Protein AF-A0A7J4EUE3-F1 (afdb_monomer)

pLDDT: mean 87.88, std 14.47, range [41.12, 98.56]

Structure (mmCIF, N/CA/C/O backbone):
data_AF-A0A7J4EUE3-F1
#
_entry.id   AF-A0A7J4EUE3-F1
#
loop_
_atom_site.group_PDB
_atom_site.id
_atom_site.type_symbol
_atom_site.label_atom_id
_atom_site.label_alt_id
_atom_site.label_comp_id
_atom_site.label_asym_id
_atom_site.label_entity_id
_atom_site.label_seq_id
_atom_site.pdbx_PDB_ins_code
_atom_site.Cartn_x
_atom_site.Cartn_y
_atom_site.Cartn_z
_atom_site.occupancy
_atom_site.B_iso_or_equiv
_atom_site.auth_seq_id
_atom_site.auth_comp_id
_atom_site.auth_asym_id
_atom_site.auth_atom_id
_atom_site.pdbx_PDB_model_num
ATOM 1 N N . MET A 1 1 ? 8.604 21.345 -3.660 1.00 52.59 1 MET A N 1
ATOM 2 C CA . MET A 1 1 ? 8.613 20.184 -4.58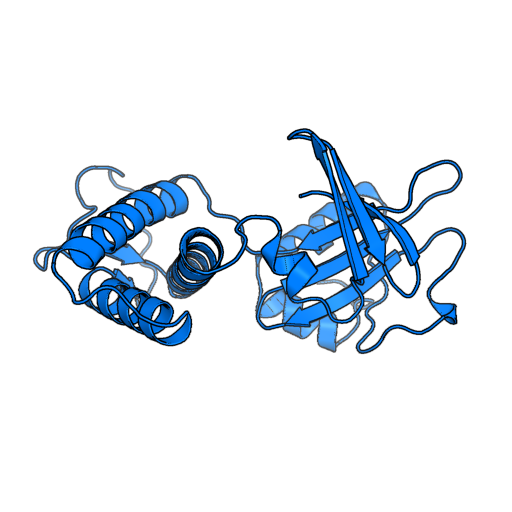2 1.00 52.59 1 MET A CA 1
ATOM 3 C C . MET A 1 1 ? 9.157 20.627 -5.936 1.00 52.59 1 MET A C 1
ATOM 5 O O . MET A 1 1 ? 8.852 21.748 -6.325 1.00 52.59 1 MET A O 1
ATOM 9 N N . PRO A 1 2 ? 9.985 19.819 -6.616 1.00 49.56 2 PRO A N 1
ATOM 10 C CA . PRO A 1 2 ? 10.648 20.222 -7.858 1.00 49.56 2 PRO A CA 1
ATOM 11 C C . PRO A 1 2 ? 9.669 20.389 -9.027 1.00 49.56 2 PRO A C 1
ATOM 13 O O . PRO A 1 2 ? 8.634 19.734 -9.071 1.00 49.56 2 PRO A O 1
ATOM 16 N N . ALA A 1 3 ? 10.031 21.256 -9.974 1.00 50.78 3 ALA A N 1
ATOM 17 C CA . ALA A 1 3 ? 9.219 21.634 -11.134 1.00 50.78 3 ALA A CA 1
ATOM 18 C C . ALA A 1 3 ? 9.036 20.524 -12.192 1.00 50.78 3 ALA A C 1
ATOM 20 O O . ALA A 1 3 ? 8.220 20.681 -13.085 1.00 50.78 3 ALA A O 1
ATOM 21 N N . ALA A 1 4 ? 9.777 19.416 -12.086 1.00 66.50 4 ALA A N 1
ATOM 22 C CA . ALA A 1 4 ? 9.779 18.318 -13.059 1.00 66.50 4 ALA A CA 1
ATOM 23 C C . ALA A 1 4 ? 8.899 17.115 -12.660 1.00 66.50 4 ALA A C 1
ATOM 25 O O . ALA A 1 4 ? 9.031 16.049 -13.251 1.00 66.50 4 ALA A O 1
ATOM 26 N N . LEU A 1 5 ? 8.075 17.244 -11.614 1.00 78.81 5 LEU A N 1
ATOM 27 C CA . LEU A 1 5 ? 7.117 16.200 -11.250 1.00 78.81 5 LEU A CA 1
ATOM 28 C C . LEU A 1 5 ? 5.852 16.362 -12.092 1.00 78.81 5 LEU A C 1
ATOM 30 O O . LEU A 1 5 ? 5.383 17.489 -12.256 1.00 78.81 5 LEU A O 1
ATOM 34 N N . ASP A 1 6 ? 5.296 15.246 -12.552 1.00 90.00 6 ASP A N 1
ATOM 35 C CA . ASP A 1 6 ? 3.987 15.223 -13.195 1.00 90.00 6 ASP A CA 1
ATOM 36 C C . ASP A 1 6 ? 2.930 15.959 -12.327 1.00 90.00 6 ASP A C 1
ATOM 38 O O . ASP A 1 6 ? 2.948 15.809 -11.094 1.00 90.00 6 ASP A O 1
ATOM 42 N N . PRO A 1 7 ? 2.053 16.802 -12.912 1.00 90.44 7 PRO A N 1
ATOM 43 C CA . PRO A 1 7 ? 1.081 17.587 -12.154 1.00 90.44 7 PRO A CA 1
ATOM 44 C C . PRO A 1 7 ? 0.135 16.749 -11.292 1.00 90.44 7 PRO A C 1
ATOM 46 O O . PRO A 1 7 ? -0.166 17.158 -10.166 1.00 90.44 7 PRO A O 1
ATOM 49 N N . ASP A 1 8 ? -0.311 15.593 -11.777 1.00 91.56 8 ASP A N 1
ATOM 50 C CA . ASP A 1 8 ? -1.248 14.737 -11.052 1.00 91.56 8 ASP A CA 1
ATOM 51 C C . ASP A 1 8 ? -0.525 13.946 -9.971 1.00 91.56 8 ASP A C 1
ATOM 53 O O . ASP A 1 8 ? -0.972 13.930 -8.819 1.00 91.56 8 ASP A O 1
ATOM 57 N N . LEU A 1 9 ? 0.685 13.459 -10.261 1.00 93.62 9 LEU A N 1
ATOM 58 C CA . LEU A 1 9 ? 1.548 12.885 -9.226 1.00 93.62 9 LEU A CA 1
ATOM 59 C C . LEU A 1 9 ? 1.838 13.890 -8.099 1.00 93.62 9 LEU A C 1
ATOM 61 O O . LEU A 1 9 ? 1.892 13.526 -6.922 1.00 93.62 9 LEU A O 1
ATOM 65 N N . LYS A 1 10 ? 1.988 15.177 -8.430 1.00 93.56 10 LYS A N 1
ATOM 66 C CA . LYS A 1 10 ? 2.200 16.243 -7.443 1.00 93.56 10 LYS A CA 1
ATOM 67 C C . LYS A 1 10 ? 0.956 16.490 -6.586 1.00 93.56 10 LYS A C 1
ATOM 69 O O . LYS A 1 10 ? 1.105 16.711 -5.382 1.00 93.56 10 LYS A O 1
ATOM 74 N N . LYS A 1 11 ? -0.249 16.440 -7.168 1.00 94.00 11 LYS A N 1
ATOM 75 C CA . LYS A 1 11 ? -1.512 16.511 -6.409 1.00 94.00 11 LYS A CA 1
ATOM 76 C C . LYS A 1 11 ? -1.635 15.324 -5.455 1.00 94.00 11 LYS A C 1
ATOM 78 O O . LYS A 1 11 ? -1.908 15.531 -4.273 1.00 94.00 11 LYS A O 1
ATOM 83 N N . TYR A 1 12 ? -1.350 14.110 -5.928 1.00 95.62 12 TYR A N 1
ATOM 84 C CA . TYR A 1 12 ? -1.363 12.919 -5.082 1.00 95.62 12 TYR A CA 1
ATOM 85 C C . TYR A 1 12 ? -0.346 13.006 -3.948 1.00 95.62 12 TYR A C 1
ATOM 87 O O . TYR A 1 12 ? -0.705 12.772 -2.801 1.00 95.62 12 TYR A O 1
ATOM 95 N N . ALA A 1 13 ? 0.888 13.428 -4.223 1.00 95.56 13 ALA A N 1
ATOM 96 C CA . ALA A 1 13 ? 1.907 13.603 -3.188 1.00 95.56 13 ALA A CA 1
ATOM 97 C C . ALA A 1 13 ? 1.553 14.710 -2.174 1.00 95.56 13 ALA A C 1
ATOM 99 O O . ALA A 1 13 ? 2.022 14.687 -1.039 1.00 95.56 13 ALA A O 1
ATOM 100 N N . TYR A 1 14 ? 0.741 15.700 -2.553 1.00 93.50 14 TYR A N 1
ATOM 101 C CA . TYR A 1 14 ? 0.220 16.672 -1.590 1.00 93.50 14 TYR A CA 1
ATOM 102 C C . TYR A 1 14 ? -0.850 16.050 -0.682 1.00 93.50 14 TYR A C 1
ATOM 104 O O . TYR A 1 14 ? -0.843 16.298 0.521 1.00 93.50 14 TYR A O 1
ATOM 112 N N . LYS A 1 15 ? -1.737 15.226 -1.252 1.00 93.38 15 LYS A N 1
ATOM 113 C CA . LYS A 1 15 ? -2.835 14.560 -0.535 1.00 93.38 15 LYS A CA 1
ATOM 114 C C . LYS A 1 15 ? -2.365 13.397 0.348 1.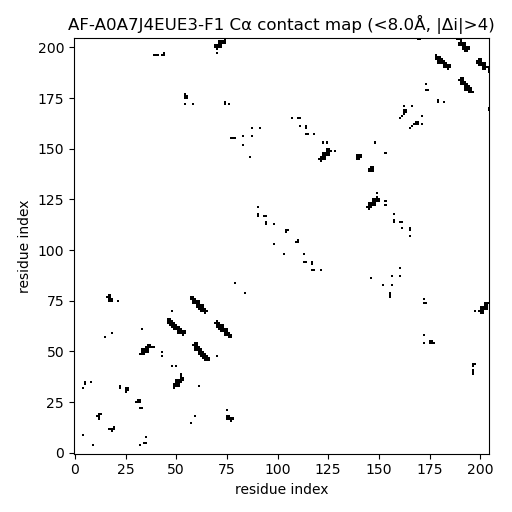00 93.38 15 LYS A C 1
ATOM 116 O O . LYS A 1 15 ? -2.936 13.176 1.410 1.00 93.38 15 LYS A O 1
ATOM 121 N N . TYR A 1 16 ? -1.346 12.659 -0.086 1.00 95.56 16 TYR A N 1
ATOM 122 C CA . TYR A 1 16 ? -0.929 11.385 0.496 1.00 95.56 16 TYR A CA 1
ATOM 123 C C . TYR A 1 16 ? 0.530 11.443 0.983 1.00 95.56 16 TYR A C 1
ATOM 125 O O . TYR A 1 16 ? 1.461 11.328 0.176 1.00 95.56 16 TYR A O 1
ATOM 133 N N . PRO A 1 17 ? 0.757 11.616 2.302 1.00 93.88 17 PRO A N 1
ATOM 134 C CA . PRO A 1 17 ? 2.097 11.778 2.867 1.00 93.88 17 PRO A CA 1
ATOM 135 C C . PRO A 1 17 ? 3.049 10.613 2.582 1.00 93.88 17 PRO A C 1
ATOM 137 O O . PRO A 1 17 ? 4.204 10.848 2.239 1.00 93.88 17 PRO A O 1
ATOM 140 N N . HIS A 1 18 ? 2.575 9.368 2.633 1.00 95.94 18 HIS A N 1
ATOM 141 C CA . HIS A 1 18 ? 3.399 8.183 2.368 1.00 95.94 18 HIS A CA 1
ATOM 142 C C . HIS A 1 18 ? 3.922 8.137 0.926 1.00 95.94 18 HIS A C 1
ATOM 144 O O . HIS A 1 18 ? 5.082 7.792 0.704 1.00 95.94 18 HIS A O 1
ATOM 150 N N . LEU A 1 19 ? 3.119 8.570 -0.052 1.00 97.62 19 LEU A N 1
ATOM 151 C CA . LEU A 1 19 ? 3.569 8.706 -1.438 1.00 97.62 19 LEU A CA 1
ATOM 152 C C . LEU A 1 19 ? 4.653 9.778 -1.567 1.00 97.62 19 LEU A C 1
ATOM 154 O O . LEU A 1 19 ? 5.677 9.559 -2.215 1.00 97.62 19 LEU A O 1
ATOM 158 N N . ARG A 1 20 ? 4.451 10.942 -0.943 1.00 96.12 20 ARG A N 1
ATOM 159 C CA . ARG A 1 20 ? 5.456 12.012 -0.929 1.00 96.12 20 ARG A CA 1
ATOM 160 C C . ARG A 1 20 ? 6.771 11.529 -0.335 1.00 96.12 20 ARG A C 1
ATOM 162 O O . ARG A 1 20 ? 7.828 11.788 -0.911 1.00 96.12 20 ARG A O 1
ATOM 169 N N . ASP A 1 21 ? 6.701 10.860 0.806 1.00 96.06 21 ASP A N 1
ATOM 170 C CA . ASP A 1 21 ? 7.874 10.408 1.541 1.00 96.06 21 ASP A CA 1
ATOM 171 C C . ASP A 1 21 ? 8.631 9.346 0.728 1.00 96.06 21 ASP A C 1
ATOM 173 O O . ASP A 1 21 ? 9.854 9.447 0.584 1.00 96.06 21 ASP A O 1
ATOM 177 N N . HIS A 1 22 ? 7.909 8.429 0.068 1.00 97.56 22 HIS A N 1
ATOM 178 C CA . HIS A 1 22 ? 8.479 7.498 -0.911 1.00 97.56 22 HIS A CA 1
ATOM 179 C C . HIS A 1 22 ? 9.183 8.224 -2.062 1.00 97.56 22 HIS A C 1
ATOM 181 O O . HIS A 1 22 ? 10.343 7.933 -2.345 1.00 97.56 22 HIS A O 1
ATOM 187 N N . LEU A 1 23 ? 8.540 9.206 -2.703 1.00 97.12 23 LEU A N 1
ATOM 188 C CA . LEU A 1 23 ? 9.129 9.957 -3.821 1.00 97.12 23 LEU A CA 1
ATOM 189 C C . LEU A 1 23 ? 10.409 10.701 -3.413 1.00 97.12 23 LEU A C 1
ATOM 191 O O . LEU A 1 23 ? 11.401 10.690 -4.148 1.00 97.12 23 LEU A O 1
ATOM 195 N N . VAL A 1 24 ? 10.402 11.347 -2.243 1.00 95.62 24 VAL A N 1
ATOM 196 C CA . VAL A 1 24 ? 11.568 12.060 -1.697 1.00 95.62 24 VAL A CA 1
ATOM 197 C C . VAL A 1 24 ? 12.707 11.084 -1.408 1.00 95.62 24 VAL A C 1
ATOM 199 O O . VAL A 1 24 ? 13.847 11.334 -1.814 1.00 95.62 24 VAL A O 1
ATOM 202 N N . HIS A 1 25 ? 12.407 9.971 -0.738 1.00 96.12 25 HIS A N 1
ATOM 203 C CA . HIS A 1 25 ? 13.393 8.953 -0.394 1.00 96.12 25 HIS A CA 1
ATOM 204 C C . HIS A 1 25 ? 13.972 8.279 -1.642 1.00 96.12 25 HIS A C 1
ATOM 206 O O . HIS A 1 25 ? 15.191 8.194 -1.797 1.00 96.12 25 HIS A O 1
ATOM 212 N N . PHE A 1 26 ? 13.109 7.883 -2.576 1.00 95.69 26 PHE A N 1
ATOM 213 C CA . PHE A 1 26 ? 13.510 7.238 -3.816 1.00 95.69 26 PHE A CA 1
ATOM 214 C C . PHE A 1 26 ? 14.424 8.142 -4.644 1.00 95.69 26 PHE A C 1
ATOM 216 O O . PHE A 1 26 ? 15.507 7.709 -5.038 1.00 95.69 26 PHE A O 1
ATOM 223 N N . LYS A 1 27 ? 14.072 9.426 -4.816 1.00 94.31 27 LYS A N 1
ATOM 224 C CA . LYS A 1 27 ? 14.950 10.382 -5.504 1.00 94.31 27 LYS A CA 1
ATOM 225 C C . LYS A 1 27 ? 16.295 10.540 -4.804 1.00 94.31 27 LYS A C 1
ATOM 227 O O . LYS A 1 27 ? 17.311 10.664 -5.482 1.00 94.31 27 LYS A O 1
ATOM 232 N N . LYS A 1 28 ? 16.320 10.572 -3.469 1.00 95.44 28 LYS A N 1
ATOM 233 C CA . LYS A 1 28 ? 17.573 10.684 -2.711 1.00 95.44 28 LYS A CA 1
ATOM 234 C C . LYS A 1 28 ? 18.518 9.513 -3.010 1.00 95.44 28 LYS A C 1
ATOM 236 O O . LYS A 1 28 ? 19.725 9.726 -3.047 1.00 95.44 28 LYS A O 1
ATOM 241 N N . ILE A 1 29 ? 17.975 8.317 -3.239 1.00 92.69 29 ILE A N 1
ATOM 242 C CA . ILE A 1 29 ? 18.751 7.103 -3.530 1.00 92.69 29 ILE A CA 1
ATOM 243 C C . ILE A 1 29 ? 19.136 7.010 -5.010 1.00 92.69 29 ILE A C 1
ATOM 245 O O . ILE A 1 29 ? 20.290 6.735 -5.324 1.00 92.69 29 ILE A O 1
ATOM 249 N N . THR A 1 30 ? 18.189 7.218 -5.926 1.00 91.31 30 THR A N 1
ATOM 250 C CA . THR A 1 30 ? 18.379 6.918 -7.360 1.00 91.31 30 THR A CA 1
ATOM 251 C C . THR A 1 30 ? 18.677 8.148 -8.216 1.00 91.31 30 THR A C 1
ATOM 253 O O . THR A 1 30 ? 19.006 8.029 -9.397 1.00 91.31 30 THR A O 1
ATOM 256 N N . GLY A 1 31 ? 18.529 9.348 -7.652 1.00 92.25 31 GLY A N 1
ATOM 257 C CA . GLY A 1 31 ? 18.670 10.626 -8.349 1.00 92.25 31 GLY A CA 1
ATOM 258 C C . GLY A 1 31 ? 17.492 10.988 -9.261 1.00 92.25 31 GLY A C 1
ATOM 259 O O . GLY A 1 31 ? 17.485 12.082 -9.831 1.00 92.25 31 GLY A O 1
ATOM 260 N N . LYS A 1 32 ? 16.487 10.115 -9.404 1.00 91.88 32 LYS A N 1
ATOM 261 C CA . LYS A 1 32 ? 15.375 10.275 -10.355 1.00 91.88 32 LYS A CA 1
ATOM 262 C C . LYS A 1 32 ? 14.023 10.108 -9.669 1.00 91.88 32 LYS A C 1
ATOM 264 O O . LYS A 1 32 ? 13.907 9.405 -8.673 1.00 91.88 32 LYS A O 1
ATOM 269 N N . TYR A 1 33 ? 12.998 10.753 -10.220 1.00 94.31 33 TYR A N 1
ATOM 270 C CA . TYR A 1 33 ? 11.609 10.414 -9.905 1.00 94.31 33 TYR A CA 1
ATOM 271 C C . TYR A 1 33 ? 11.088 9.360 -10.880 1.00 94.31 33 TYR A C 1
ATOM 273 O O . TYR A 1 33 ? 11.604 9.290 -12.000 1.00 94.31 33 TYR A O 1
ATOM 281 N N . PRO A 1 34 ? 10.090 8.558 -10.478 1.00 95.88 34 PRO A N 1
ATOM 282 C CA . PRO A 1 34 ? 9.353 7.727 -11.413 1.00 95.88 34 PRO A CA 1
ATOM 283 C C . PRO A 1 34 ? 8.556 8.568 -12.407 1.00 95.88 34 PRO A C 1
ATOM 285 O O . PRO A 1 34 ? 8.139 9.690 -12.112 1.00 95.88 34 PRO A O 1
ATOM 288 N N . GLU A 1 35 ? 8.346 7.994 -13.584 1.00 95.69 35 GLU A N 1
ATOM 289 C CA . GLU A 1 35 ? 7.396 8.489 -14.570 1.00 95.69 35 GLU A CA 1
ATOM 290 C C . GLU A 1 35 ? 5.986 8.076 -14.132 1.00 95.69 35 GLU A C 1
ATOM 292 O O . GLU A 1 35 ? 5.737 6.892 -13.896 1.00 95.69 35 GLU A O 1
ATOM 297 N N . TYR A 1 36 ? 5.084 9.046 -13.969 1.00 97.00 36 TYR A N 1
ATOM 298 C CA . TYR A 1 36 ? 3.702 8.751 -13.600 1.00 97.00 36 TYR A CA 1
ATOM 299 C C . TYR A 1 36 ? 2.927 8.212 -14.805 1.00 97.00 36 TYR A C 1
ATOM 301 O O . TYR A 1 36 ? 3.085 8.701 -15.929 1.00 97.00 36 TYR A O 1
ATOM 309 N N . ARG A 1 37 ? 2.092 7.204 -14.564 1.00 96.38 37 ARG A N 1
ATOM 310 C CA . ARG A 1 37 ? 1.176 6.623 -15.543 1.00 96.38 37 ARG A CA 1
ATOM 311 C C . ARG A 1 37 ? -0.212 6.525 -14.939 1.00 96.38 37 ARG A C 1
ATOM 313 O O . ARG A 1 37 ? -0.376 5.943 -13.874 1.00 96.38 37 ARG A O 1
ATOM 320 N N . GLU A 1 38 ? -1.202 7.069 -15.637 1.00 94.19 38 GLU A N 1
ATOM 321 C CA . GLU A 1 38 ? -2.608 6.794 -15.323 1.00 94.19 38 GLU A CA 1
ATOM 322 C C . GLU A 1 38 ? -2.966 5.354 -15.695 1.00 94.19 38 GLU A C 1
ATOM 324 O O . GLU A 1 38 ? -3.612 4.649 -14.930 1.00 94.19 38 GLU A O 1
ATOM 329 N N . GLU A 1 39 ? -2.482 4.901 -16.852 1.00 95.69 39 GLU A N 1
ATOM 330 C CA . GLU A 1 39 ? -2.651 3.539 -17.342 1.00 95.69 39 GLU A CA 1
ATOM 331 C C . GLU A 1 39 ? -1.321 2.997 -17.859 1.00 95.69 39 GLU A C 1
ATOM 333 O O . GLU A 1 39 ? -0.531 3.724 -18.470 1.00 95.69 39 GLU A O 1
ATOM 338 N N . LEU A 1 40 ? -1.076 1.708 -17.622 1.00 96.94 40 LEU A N 1
ATOM 339 C CA . LEU A 1 40 ? 0.115 1.033 -18.112 1.00 96.94 40 LEU A CA 1
ATOM 340 C C . LEU A 1 40 ? -0.104 0.467 -19.509 1.00 96.94 40 LEU A C 1
ATOM 342 O O . LEU A 1 40 ? -1.138 -0.118 -19.837 1.00 96.94 40 LEU A O 1
ATOM 346 N N . THR A 1 41 ? 0.947 0.546 -20.311 1.00 96.12 41 THR A N 1
ATOM 347 C CA . THR A 1 41 ? 1.010 -0.044 -21.644 1.00 96.12 41 THR A CA 1
ATOM 348 C C . THR A 1 41 ? 2.178 -1.018 -21.737 1.00 96.12 41 THR A C 1
ATOM 350 O O . THR A 1 41 ? 3.096 -1.022 -20.916 1.00 96.12 41 THR A O 1
ATOM 353 N N . LYS A 1 42 ? 2.204 -1.842 -22.791 1.00 94.56 42 LYS A N 1
ATOM 354 C CA . LYS A 1 42 ? 3.351 -2.729 -23.046 1.00 94.56 42 LYS A CA 1
ATOM 355 C C . LYS A 1 42 ? 4.663 -1.959 -23.266 1.00 94.56 42 LYS A C 1
ATOM 357 O O . LYS A 1 42 ? 5.726 -2.538 -23.064 1.00 94.56 42 LYS A O 1
ATOM 362 N N . GLU A 1 43 ? 4.607 -0.681 -23.643 1.00 94.69 43 GLU A N 1
ATOM 363 C CA . GLU A 1 43 ? 5.786 0.170 -23.866 1.00 94.69 43 GLU A CA 1
ATOM 364 C C . GLU A 1 43 ? 6.499 0.561 -22.565 1.00 94.69 43 GLU A C 1
ATOM 366 O O . GLU A 1 43 ? 7.693 0.878 -22.566 1.00 94.69 43 GLU A O 1
ATOM 371 N N . ASP A 1 44 ? 5.795 0.487 -21.435 1.00 95.69 44 ASP A N 1
ATOM 372 C CA . ASP A 1 44 ? 6.372 0.758 -20.121 1.00 95.69 44 ASP A CA 1
ATOM 373 C C . ASP A 1 44 ? 7.350 -0.343 -19.692 1.00 95.69 44 ASP A C 1
ATOM 375 O O . ASP A 1 44 ? 8.253 -0.095 -18.884 1.00 95.69 44 ASP A O 1
ATOM 379 N N . LYS A 1 45 ? 7.262 -1.533 -20.306 1.00 93.25 45 LYS A N 1
ATOM 380 C CA . LYS A 1 45 ? 8.206 -2.642 -20.126 1.00 93.25 45 LYS A CA 1
ATOM 381 C C . LYS A 1 45 ? 9.554 -2.355 -20.798 1.00 93.25 45 LYS A C 1
ATOM 383 O O . LYS A 1 45 ? 9.925 -2.926 -21.825 1.00 93.25 45 LYS A O 1
ATOM 388 N N . LYS A 1 46 ? 10.323 -1.467 -20.179 1.00 92.31 46 LYS A N 1
ATOM 389 C CA . LYS A 1 46 ? 11.693 -1.111 -20.571 1.00 92.31 46 LYS A CA 1
ATOM 390 C C . LYS A 1 46 ? 12.698 -2.007 -19.839 1.00 92.31 46 LYS A C 1
ATOM 392 O O . LYS A 1 46 ? 12.365 -2.657 -18.858 1.00 92.31 46 LYS A O 1
ATOM 397 N N . LYS A 1 47 ? 13.968 -2.005 -20.269 1.00 90.44 47 LYS A N 1
ATOM 398 C CA . LYS A 1 47 ? 15.059 -2.708 -19.547 1.00 90.44 47 LYS A CA 1
ATOM 399 C C . LYS A 1 47 ? 15.316 -2.152 -18.139 1.00 90.44 47 LYS A C 1
ATOM 401 O O . LYS A 1 47 ? 15.887 -2.839 -17.305 1.00 90.44 47 LYS A O 1
ATOM 406 N N . ARG A 1 48 ? 14.957 -0.886 -17.918 1.00 94.62 48 ARG A N 1
ATOM 407 C CA . ARG A 1 48 ? 15.097 -0.157 -16.654 1.00 94.62 48 ARG A CA 1
ATOM 408 C C . ARG A 1 48 ? 13.793 0.596 -16.378 1.00 94.62 48 ARG A C 1
ATOM 410 O O . ARG A 1 48 ? 13.747 1.808 -16.614 1.00 94.62 48 ARG A O 1
ATOM 417 N N . PRO A 1 49 ? 12.700 -0.109 -16.042 1.00 96.06 49 PRO A N 1
ATOM 418 C CA . PRO A 1 49 ? 11.439 0.549 -15.742 1.00 96.06 49 PRO A CA 1
ATOM 419 C C . PRO A 1 49 ? 11.610 1.419 -14.491 1.00 96.06 49 PRO A C 1
ATOM 421 O O . PRO A 1 49 ? 12.416 1.122 -13.611 1.00 96.06 49 PRO A O 1
ATOM 424 N N . ASN A 1 50 ? 10.890 2.530 -14.453 1.00 96.94 50 ASN A N 1
ATOM 425 C CA . ASN A 1 50 ? 10.843 3.464 -13.332 1.00 96.94 50 ASN A CA 1
ATOM 426 C C . ASN A 1 50 ? 9.499 4.189 -13.428 1.00 96.94 50 ASN A C 1
ATOM 428 O O . ASN A 1 50 ? 9.437 5.352 -13.830 1.00 96.94 50 ASN A O 1
ATOM 432 N N . VAL A 1 51 ? 8.431 3.426 -13.209 1.00 97.44 51 VAL A N 1
ATOM 433 C CA . VAL A 1 51 ? 7.049 3.807 -13.510 1.00 97.44 51 VAL A CA 1
ATOM 434 C C . VAL A 1 51 ? 6.215 3.696 -12.247 1.00 97.44 51 VAL A C 1
ATOM 436 O O . VAL A 1 51 ? 6.257 2.670 -11.571 1.00 97.44 51 VAL A O 1
ATOM 439 N N . LEU A 1 52 ? 5.457 4.742 -11.935 1.00 98.38 52 LEU A N 1
ATOM 440 C CA . LEU A 1 52 ? 4.552 4.780 -10.792 1.00 98.38 52 LEU A CA 1
ATOM 441 C C . LEU A 1 52 ? 3.132 5.042 -11.278 1.00 98.38 52 LEU A C 1
ATOM 443 O O . LEU A 1 52 ? 2.919 5.935 -12.092 1.00 98.38 52 LEU A O 1
ATOM 447 N N . TYR A 1 53 ? 2.172 4.291 -10.759 1.00 98.06 53 TYR A N 1
ATOM 448 C CA . TYR A 1 53 ? 0.756 4.471 -11.065 1.00 98.06 53 TYR A CA 1
ATOM 449 C C . TYR A 1 53 ? -0.090 4.336 -9.801 1.00 98.06 53 TYR A C 1
ATOM 451 O O . TYR A 1 53 ? 0.344 3.795 -8.777 1.00 98.06 53 TYR A O 1
ATOM 459 N N . HIS A 1 54 ? -1.287 4.910 -9.861 1.00 98.12 54 HIS A N 1
ATOM 460 C CA . HIS A 1 54 ? -2.288 4.802 -8.807 1.00 98.12 54 HIS A CA 1
ATOM 461 C C . HIS A 1 54 ? -3.042 3.478 -8.961 1.00 98.12 54 HIS A C 1
ATOM 463 O O . HIS A 1 54 ? -3.425 3.124 -10.073 1.00 98.12 54 HIS A O 1
ATOM 469 N N . ILE A 1 55 ? -3.207 2.742 -7.860 1.00 97.44 55 ILE A N 1
ATOM 470 C CA . ILE A 1 55 ? -3.993 1.502 -7.832 1.00 97.44 55 ILE A CA 1
ATOM 471 C C . ILE A 1 55 ? -5.448 1.873 -7.532 1.00 97.44 55 ILE A C 1
ATOM 473 O O . ILE A 1 55 ? -6.312 1.796 -8.397 1.00 97.44 55 ILE A O 1
ATOM 477 N N . GLU A 1 56 ? -5.688 2.322 -6.301 1.00 94.38 56 GLU A N 1
ATOM 478 C CA . GLU A 1 56 ? -6.991 2.717 -5.772 1.00 94.38 56 GLU A CA 1
ATOM 479 C C . GLU A 1 56 ? -6.777 3.556 -4.504 1.00 94.38 56 GLU A C 1
ATOM 481 O O . GLU A 1 56 ? -5.749 3.421 -3.841 1.00 94.38 56 GLU A O 1
ATOM 486 N N . ASP A 1 57 ? -7.713 4.442 -4.151 1.00 92.75 57 ASP A N 1
ATOM 487 C CA . ASP A 1 57 ? -7.704 5.228 -2.910 1.00 92.75 57 ASP A CA 1
ATOM 488 C C . ASP A 1 57 ? -6.346 5.870 -2.578 1.00 92.75 57 ASP A C 1
ATOM 490 O O . ASP A 1 57 ? -5.947 6.868 -3.188 1.00 92.75 57 ASP A O 1
ATOM 494 N N . MET A 1 58 ? -5.645 5.308 -1.593 1.00 95.25 58 MET A N 1
ATOM 495 C CA . MET A 1 58 ? -4.350 5.745 -1.082 1.00 95.25 58 MET A CA 1
ATOM 496 C C . MET A 1 58 ? -3.211 4.785 -1.460 1.00 95.25 58 MET A C 1
ATOM 498 O O . MET A 1 58 ? -2.123 4.895 -0.905 1.00 95.25 58 MET A O 1
ATOM 502 N N . LEU A 1 59 ? -3.438 3.856 -2.387 1.00 97.94 59 LEU A N 1
ATOM 503 C CA . LEU A 1 59 ? -2.493 2.831 -2.822 1.00 97.94 59 LEU A CA 1
ATOM 504 C C . LEU A 1 59 ? -1.858 3.190 -4.156 1.00 97.94 59 LEU A C 1
ATOM 506 O O . LEU A 1 59 ? -2.534 3.532 -5.125 1.00 97.94 59 LEU A O 1
ATOM 510 N N . PHE A 1 60 ? -0.538 3.070 -4.209 1.00 98.56 60 PHE A N 1
ATOM 511 C CA . PHE A 1 60 ? 0.235 3.263 -5.428 1.00 98.56 60 PHE A CA 1
ATOM 512 C C . PHE A 1 60 ? 1.185 2.090 -5.615 1.00 98.56 60 PHE A C 1
ATOM 514 O O . PHE A 1 60 ? 1.688 1.518 -4.645 1.00 98.56 60 PHE A O 1
ATOM 521 N N . ALA A 1 61 ? 1.476 1.780 -6.869 1.00 98.50 61 ALA A N 1
ATOM 522 C CA . ALA A 1 61 ? 2.526 0.853 -7.245 1.00 98.50 61 ALA A CA 1
ATOM 523 C C . ALA A 1 61 ? 3.669 1.632 -7.882 1.00 98.50 61 ALA A C 1
ATOM 525 O O . ALA A 1 61 ? 3.459 2.518 -8.712 1.00 98.50 61 ALA A O 1
ATOM 526 N N . HIS A 1 62 ? 4.895 1.275 -7.523 1.00 98.50 62 HIS A N 1
ATOM 527 C CA . HIS A 1 62 ? 6.086 1.736 -8.213 1.00 98.50 62 HIS A CA 1
ATOM 528 C C . HIS A 1 62 ? 6.893 0.548 -8.709 1.00 98.50 62 HIS A C 1
ATOM 530 O O . HIS A 1 62 ? 7.476 -0.203 -7.926 1.00 98.50 62 HIS A O 1
ATOM 536 N N . VAL A 1 63 ? 6.956 0.416 -10.029 1.00 98.19 63 VAL A N 1
ATOM 537 C CA . VAL A 1 63 ? 7.755 -0.601 -10.695 1.00 98.19 63 VAL A CA 1
ATOM 538 C C . VAL A 1 63 ? 9.099 -0.017 -11.087 1.00 98.19 63 VAL A C 1
ATOM 540 O O . VAL A 1 63 ? 9.193 0.916 -11.891 1.00 98.19 63 VAL A O 1
ATOM 543 N N . TRP A 1 64 ? 10.150 -0.593 -10.517 1.00 97.44 64 TRP A N 1
ATOM 544 C CA . TRP A 1 64 ? 11.517 -0.139 -10.696 1.00 97.44 64 TRP A CA 1
ATOM 545 C C . TRP A 1 64 ? 12.448 -1.303 -11.020 1.00 97.44 64 TRP A C 1
ATOM 547 O O . TRP A 1 64 ? 12.455 -2.313 -10.322 1.00 97.44 64 TRP A O 1
ATOM 557 N N . GLY A 1 65 ? 13.274 -1.157 -12.050 1.00 95.06 65 GLY A N 1
ATOM 558 C CA . GLY A 1 65 ? 14.262 -2.164 -12.424 1.00 95.06 65 GLY A CA 1
ATOM 559 C C . GLY A 1 65 ? 15.572 -1.548 -12.891 1.00 95.06 65 GLY A C 1
ATOM 560 O O . GLY A 1 65 ? 15.628 -0.419 -13.382 1.00 95.06 65 GLY A O 1
ATOM 561 N N . GLU A 1 66 ? 16.636 -2.328 -12.751 1.00 92.38 66 GLU A N 1
ATOM 562 C CA . GLU A 1 66 ? 18.007 -1.964 -13.097 1.00 92.38 66 GLU A CA 1
ATOM 563 C C . GLU A 1 66 ? 18.674 -3.145 -13.823 1.00 92.38 66 GLU A C 1
ATOM 565 O O . GLU A 1 66 ? 18.226 -4.287 -13.707 1.00 92.38 66 GLU A O 1
ATOM 570 N N . LEU A 1 67 ? 19.735 -2.899 -14.601 1.00 87.75 67 LEU A N 1
ATOM 571 C CA . LEU A 1 67 ? 20.432 -3.987 -15.296 1.00 87.75 67 LEU A CA 1
ATOM 572 C C . LEU A 1 67 ? 20.980 -5.002 -14.283 1.00 87.75 67 LEU A C 1
ATOM 574 O O . LEU A 1 67 ? 21.582 -4.619 -13.283 1.00 87.75 67 LEU A O 1
ATOM 578 N N . ALA A 1 68 ? 20.799 -6.289 -14.586 1.00 84.69 68 ALA A N 1
ATOM 579 C CA . ALA A 1 68 ? 21.222 -7.421 -13.757 1.00 84.69 68 ALA A CA 1
ATOM 580 C C . ALA A 1 68 ? 20.555 -7.520 -12.368 1.00 84.69 68 ALA A C 1
ATOM 582 O O . ALA A 1 68 ? 20.969 -8.349 -11.561 1.00 84.69 68 ALA A O 1
ATOM 583 N N . GLN A 1 69 ? 19.517 -6.724 -12.094 1.00 88.94 69 GLN A N 1
ATOM 584 C CA . GLN A 1 69 ? 18.677 -6.869 -10.907 1.00 88.94 69 GLN A CA 1
ATOM 585 C C . GLN A 1 69 ? 17.275 -7.316 -11.308 1.00 88.94 69 GLN A C 1
ATOM 587 O O . GLN A 1 69 ? 16.796 -7.028 -12.406 1.00 88.94 69 GLN A O 1
ATOM 592 N N . GLU A 1 70 ? 16.604 -8.012 -10.398 1.00 91.75 70 GLU A N 1
ATOM 593 C CA . GLU A 1 70 ? 15.186 -8.311 -10.555 1.00 91.75 70 GLU A CA 1
ATOM 594 C C . GLU A 1 70 ? 14.378 -7.010 -10.591 1.00 91.75 70 GLU A C 1
ATOM 596 O O . GLU A 1 70 ? 14.679 -6.046 -9.878 1.00 91.75 70 GLU A O 1
ATOM 601 N N . THR A 1 71 ? 13.334 -6.987 -11.420 1.00 96.75 71 THR A N 1
ATOM 602 C CA . THR A 1 71 ? 12.389 -5.868 -11.420 1.00 96.75 71 THR A CA 1
ATOM 603 C C . THR A 1 71 ? 11.607 -5.902 -10.115 1.00 96.75 71 THR A C 1
ATOM 605 O O . THR A 1 71 ? 11.057 -6.937 -9.737 1.00 96.75 71 THR A O 1
ATOM 608 N N . LYS A 1 72 ? 11.579 -4.772 -9.417 1.00 97.56 72 LYS A N 1
ATOM 609 C CA . LYS A 1 72 ? 10.884 -4.608 -8.148 1.00 97.56 72 LYS A CA 1
ATOM 610 C C . LYS A 1 72 ? 9.515 -3.996 -8.381 1.00 97.56 72 LYS A C 1
ATOM 612 O O . LYS A 1 72 ? 9.397 -3.013 -9.108 1.00 97.56 72 LYS A O 1
ATOM 617 N N . TYR A 1 73 ? 8.519 -4.548 -7.713 1.00 98.31 73 TYR A N 1
ATOM 618 C CA . TYR A 1 73 ? 7.194 -3.971 -7.561 1.00 98.31 73 TYR A CA 1
ATOM 619 C C . TYR A 1 73 ? 7.064 -3.478 -6.122 1.00 98.31 73 TYR A C 1
ATOM 621 O O . TYR A 1 73 ? 7.117 -4.262 -5.178 1.00 98.31 73 TYR A O 1
ATOM 629 N N . ILE A 1 74 ? 6.985 -2.166 -5.945 1.00 98.44 74 ILE A N 1
ATOM 630 C CA . ILE A 1 74 ? 6.959 -1.539 -4.627 1.00 98.44 74 ILE A CA 1
ATOM 631 C C . ILE A 1 74 ? 5.540 -1.047 -4.379 1.00 98.44 74 ILE A C 1
ATOM 633 O O . ILE A 1 74 ? 5.101 -0.083 -5.009 1.00 98.44 74 ILE A O 1
ATOM 637 N N . VAL A 1 75 ? 4.854 -1.687 -3.439 1.00 98.31 75 VAL A N 1
ATOM 638 C CA . VAL A 1 75 ? 3.611 -1.180 -2.866 1.00 98.31 75 VAL A CA 1
ATOM 639 C C . VAL A 1 75 ? 3.936 0.047 -2.024 1.00 98.31 75 VAL A C 1
ATOM 641 O O . VAL A 1 75 ? 4.772 -0.004 -1.116 1.00 98.31 75 VAL A O 1
ATOM 644 N N . ILE A 1 76 ? 3.260 1.149 -2.328 1.00 98.50 76 ILE A N 1
ATOM 645 C CA . ILE A 1 76 ? 3.334 2.403 -1.589 1.00 98.50 76 ILE A CA 1
ATOM 646 C C . ILE A 1 76 ? 1.979 2.612 -0.925 1.00 98.50 76 ILE A C 1
ATOM 648 O O . ILE A 1 76 ? 1.009 3.054 -1.542 1.00 98.50 76 ILE A O 1
ATOM 652 N N . GLU A 1 77 ? 1.936 2.302 0.360 1.00 97.62 77 GLU A N 1
ATOM 653 C CA . GLU A 1 77 ? 0.752 2.406 1.202 1.00 97.62 77 GLU A CA 1
ATOM 654 C C . GLU A 1 77 ? 1.080 3.172 2.493 1.00 97.62 77 GLU A C 1
ATOM 656 O O . GLU A 1 77 ? 2.260 3.346 2.829 1.00 97.62 77 GLU A O 1
ATOM 661 N N . PRO A 1 78 ? 0.074 3.665 3.229 1.00 96.19 78 PRO A N 1
ATOM 662 C CA . PRO A 1 78 ? 0.326 4.325 4.496 1.00 96.19 78 PRO A CA 1
ATOM 663 C C . PRO A 1 78 ? 0.905 3.366 5.538 1.00 96.19 78 PRO A C 1
ATOM 665 O O . PRO A 1 78 ? 0.372 2.286 5.799 1.00 96.19 78 PRO A O 1
ATOM 668 N N . THR A 1 79 ? 1.966 3.814 6.201 1.00 92.75 79 THR A N 1
ATOM 669 C CA . THR A 1 79 ? 2.552 3.143 7.361 1.00 92.75 79 THR A CA 1
ATOM 670 C C . THR A 1 79 ? 2.145 3.848 8.652 1.00 92.75 79 THR A C 1
ATOM 672 O O . THR A 1 79 ? 1.815 5.038 8.657 1.00 92.75 79 THR A O 1
ATOM 675 N N . LEU A 1 80 ? 2.148 3.093 9.751 1.00 94.12 80 LEU A N 1
ATOM 676 C CA . LEU A 1 80 ? 1.879 3.608 11.091 1.00 94.12 80 LEU A CA 1
ATOM 677 C C . LEU A 1 80 ? 3.207 3.864 11.806 1.00 94.12 80 LEU A C 1
ATOM 679 O O . LEU A 1 80 ? 4.075 2.990 11.834 1.00 94.12 80 LEU A O 1
ATOM 683 N N . ASN A 1 81 ? 3.363 5.046 12.399 1.00 92.94 81 ASN A N 1
ATOM 684 C CA . ASN A 1 81 ? 4.434 5.284 13.370 1.00 92.94 81 ASN A CA 1
ATOM 685 C C . ASN A 1 81 ? 4.111 4.624 14.730 1.00 92.94 81 ASN A C 1
ATOM 687 O O . ASN A 1 81 ? 3.021 4.097 14.920 1.00 92.94 81 ASN A O 1
ATOM 691 N N . GLU A 1 82 ? 5.034 4.668 15.695 1.00 91.50 82 GLU A N 1
ATOM 692 C CA . GLU A 1 82 ? 4.867 4.015 17.009 1.00 91.50 82 GLU A CA 1
ATOM 693 C C . GLU A 1 82 ? 3.591 4.437 17.771 1.00 91.50 82 GLU A C 1
ATOM 695 O O . GLU A 1 82 ? 2.915 3.600 18.377 1.00 91.50 82 GLU A O 1
ATOM 700 N N . ASP A 1 83 ? 3.238 5.726 17.734 1.00 90.44 83 ASP A N 1
ATOM 701 C CA . ASP A 1 83 ? 2.031 6.253 18.385 1.00 90.44 83 ASP A CA 1
ATOM 702 C C . ASP A 1 83 ? 0.763 5.792 17.651 1.00 90.44 83 ASP A C 1
ATOM 704 O O . ASP A 1 83 ? -0.186 5.308 18.271 1.00 90.44 83 ASP A O 1
ATOM 708 N N . GLU A 1 84 ? 0.765 5.872 16.319 1.00 93.75 84 GLU A N 1
ATOM 709 C CA . GLU A 1 84 ? -0.337 5.390 15.480 1.00 93.75 84 GLU A CA 1
ATOM 710 C C . GLU A 1 84 ? -0.540 3.876 15.625 1.00 93.75 84 GLU A C 1
ATOM 712 O O . GLU A 1 84 ? -1.675 3.408 15.674 1.00 93.75 84 GLU A O 1
ATOM 717 N N . PHE A 1 85 ? 0.545 3.114 15.756 1.00 93.50 85 PHE A N 1
ATOM 718 C CA . PHE A 1 85 ? 0.521 1.665 15.931 1.00 93.50 85 PHE A CA 1
ATOM 719 C C . PHE A 1 85 ? -0.053 1.266 17.295 1.00 93.50 85 PHE A C 1
ATOM 721 O O . PHE A 1 85 ? -0.874 0.354 17.388 1.00 93.50 85 PHE A O 1
ATOM 728 N N . SER A 1 86 ? 0.299 2.003 18.352 1.00 90.88 86 SER A N 1
ATOM 729 C CA . SER A 1 86 ? -0.286 1.806 19.685 1.00 90.88 86 SER A CA 1
ATOM 730 C C . SER A 1 86 ? -1.802 2.041 19.670 1.00 90.88 86 SER A C 1
ATOM 732 O O . SER A 1 86 ? -2.564 1.262 20.238 1.00 90.88 86 SER A O 1
ATOM 734 N N . LYS A 1 87 ? -2.258 3.082 18.961 1.00 90.69 87 LYS A N 1
ATOM 735 C CA . LYS A 1 87 ? -3.689 3.376 18.777 1.00 90.69 87 LYS A CA 1
ATOM 736 C C . LYS A 1 87 ? -4.390 2.316 17.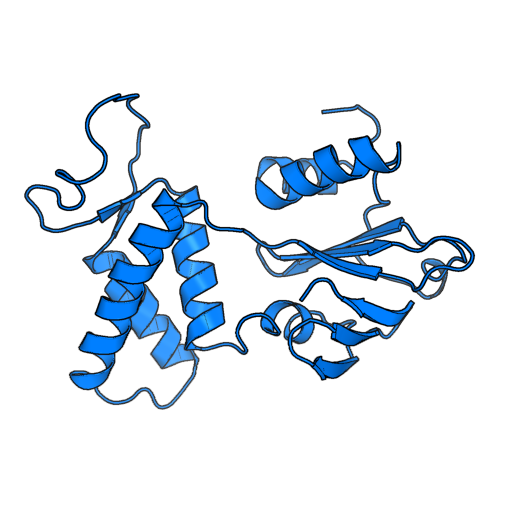933 1.00 90.69 87 LYS A C 1
ATOM 738 O O . LYS A 1 87 ? -5.486 1.898 18.291 1.00 90.69 87 LYS A O 1
ATOM 743 N N . TYR A 1 88 ? -3.753 1.864 16.854 1.00 93.56 88 TYR A N 1
ATOM 744 C CA . TYR A 1 88 ? -4.253 0.776 16.016 1.00 93.56 88 TYR A CA 1
ATOM 745 C C . TYR A 1 88 ? -4.514 -0.482 16.834 1.00 93.56 88 TYR A C 1
ATOM 747 O O . TYR A 1 88 ? -5.593 -1.050 16.718 1.00 93.56 88 TYR A O 1
ATOM 755 N N . HIS A 1 89 ? -3.579 -0.875 17.702 1.00 91.75 89 HIS A N 1
ATOM 756 C CA . HIS A 1 89 ? -3.769 -2.034 18.568 1.00 91.75 89 HIS A CA 1
ATOM 757 C C . HIS A 1 89 ? -4.989 -1.893 19.473 1.00 91.75 89 HIS A C 1
ATOM 759 O O . HIS A 1 89 ? -5.809 -2.801 19.507 1.00 91.75 89 HIS A O 1
ATOM 765 N N . ILE A 1 90 ? -5.156 -0.748 20.138 1.00 89.81 90 ILE A N 1
ATOM 766 C CA . ILE A 1 90 ? -6.317 -0.518 21.008 1.00 89.81 90 ILE A CA 1
ATOM 767 C C . ILE A 1 90 ? -7.623 -0.627 20.212 1.00 89.81 90 ILE A C 1
ATOM 769 O O . ILE A 1 90 ? -8.545 -1.317 20.633 1.00 89.81 90 ILE A O 1
ATOM 773 N N . VAL A 1 91 ? -7.706 0.030 19.050 1.00 90.38 91 VAL A N 1
ATOM 774 C CA . VAL A 1 91 ? -8.924 -0.006 18.227 1.00 90.38 91 VAL A CA 1
ATOM 775 C C . VAL A 1 91 ? -9.178 -1.408 17.675 1.00 90.38 91 VAL A C 1
ATOM 777 O O . VAL A 1 91 ? -10.317 -1.858 17.683 1.00 90.38 91 VAL A O 1
ATOM 780 N N . ARG A 1 92 ? -8.135 -2.117 17.233 1.00 91.94 92 ARG A N 1
ATOM 781 C CA . ARG A 1 92 ? -8.238 -3.489 16.724 1.00 91.94 92 ARG A CA 1
ATOM 782 C C . ARG A 1 92 ? -8.786 -4.443 17.781 1.00 91.94 92 ARG A C 1
ATOM 784 O O . ARG A 1 92 ? -9.683 -5.210 17.458 1.00 91.94 92 ARG A O 1
ATOM 791 N N . GLU A 1 93 ? -8.289 -4.385 19.015 1.00 89.00 93 GLU A N 1
ATOM 792 C CA . GLU A 1 93 ? -8.827 -5.223 20.096 1.00 89.00 93 GLU A CA 1
ATOM 793 C C . GLU A 1 93 ? -10.302 -4.893 20.372 1.00 89.00 93 GLU A C 1
ATOM 795 O O . GLU A 1 93 ? -11.116 -5.804 20.442 1.00 89.00 93 GLU A O 1
ATOM 800 N N . LEU A 1 94 ? -10.689 -3.610 20.386 1.00 87.00 94 LEU A N 1
ATOM 801 C CA . LEU A 1 94 ? -12.098 -3.212 20.537 1.00 87.00 94 LEU A CA 1
ATOM 802 C C . LEU A 1 94 ? -12.993 -3.703 19.386 1.00 87.00 94 LEU A C 1
ATOM 804 O O . LEU A 1 94 ? -14.161 -4.021 19.613 1.00 87.00 94 LEU A O 1
ATOM 808 N N . VAL A 1 95 ? -12.466 -3.744 18.155 1.00 85.56 95 VAL A N 1
ATOM 809 C CA . VAL A 1 95 ? -13.158 -4.331 16.995 1.00 85.56 95 VAL A CA 1
ATOM 810 C C . VAL A 1 95 ? -13.385 -5.824 17.207 1.00 85.56 95 VAL A C 1
ATOM 812 O O . VAL A 1 95 ? -14.503 -6.304 17.033 1.00 85.56 95 VAL A O 1
ATOM 815 N N . LEU A 1 96 ? -12.346 -6.547 17.625 1.00 83.31 96 LEU A N 1
ATOM 816 C CA . LEU A 1 96 ? -12.417 -7.989 17.853 1.00 83.31 96 LEU A CA 1
ATOM 817 C C . LEU A 1 96 ? -13.343 -8.341 19.023 1.00 83.31 96 LEU A C 1
ATOM 819 O O . LEU A 1 96 ? -14.176 -9.231 18.874 1.00 83.31 96 LEU A O 1
ATOM 823 N N . GLU A 1 97 ? -13.270 -7.624 20.145 1.00 83.44 97 GLU A N 1
ATOM 824 C CA . GLU A 1 97 ? -14.146 -7.840 21.305 1.00 83.44 97 GLU A CA 1
ATOM 825 C C . GLU A 1 97 ? -15.624 -7.675 20.939 1.00 83.44 97 GLU A C 1
ATOM 827 O O . GLU A 1 97 ? -16.440 -8.548 21.227 1.00 83.44 97 GLU A O 1
ATOM 832 N N . LYS A 1 98 ? -15.972 -6.596 20.232 1.00 76.62 98 LYS A N 1
ATOM 833 C CA . LYS A 1 98 ? -17.358 -6.348 19.816 1.00 76.62 98 LYS A CA 1
ATOM 834 C C . LYS A 1 98 ? -17.855 -7.307 18.746 1.00 76.62 98 LYS A C 1
ATOM 836 O O . LYS A 1 98 ? -19.038 -7.626 18.739 1.00 76.62 98 LYS A O 1
ATOM 841 N N . SER A 1 99 ? -16.971 -7.805 17.881 1.00 73.56 99 SER A N 1
ATOM 842 C CA . SER A 1 99 ? -17.352 -8.806 16.875 1.00 73.56 99 SER A CA 1
ATOM 843 C C . SER A 1 99 ? -17.864 -10.119 17.490 1.00 73.56 99 SER A C 1
ATOM 845 O O . SER A 1 99 ? -18.533 -10.886 16.805 1.00 73.56 99 SER A O 1
ATOM 847 N N . ILE A 1 100 ? -17.581 -10.369 18.777 1.00 74.00 100 ILE A N 1
ATOM 848 C CA . ILE A 1 100 ? -18.097 -11.523 19.530 1.00 74.00 100 ILE A CA 1
ATOM 849 C C . ILE A 1 100 ? -19.534 -11.278 20.024 1.00 74.00 100 ILE A C 1
ATOM 851 O O . ILE A 1 100 ? -20.313 -12.224 20.134 1.00 74.00 100 ILE A O 1
ATOM 855 N N . GLU A 1 101 ? -19.873 -10.033 20.367 1.00 70.25 101 GLU A N 1
ATOM 856 C CA . GLU A 1 101 ? -21.177 -9.654 20.934 1.00 70.25 101 GLU A CA 1
ATOM 857 C C . GLU A 1 101 ? -22.239 -9.397 19.855 1.00 70.25 101 GLU A C 1
ATOM 859 O O . GLU A 1 101 ? -23.431 -9.613 20.087 1.00 70.25 101 GLU A O 1
ATOM 864 N N . GLU A 1 102 ? -21.807 -8.942 18.679 1.00 68.19 102 GLU A N 1
ATOM 865 C CA . GLU A 1 102 ? -22.663 -8.715 17.517 1.00 68.19 102 GLU A CA 1
ATOM 866 C C . GLU A 1 102 ? -22.983 -10.027 16.780 1.00 68.19 102 GLU A C 1
ATOM 868 O O . GLU A 1 102 ? -22.326 -11.057 16.953 1.00 68.19 102 GLU A O 1
ATOM 873 N N . LYS A 1 103 ? -24.009 -10.003 15.918 1.00 69.00 103 LYS A N 1
ATOM 874 C CA . LYS A 1 103 ? -24.205 -11.107 14.968 1.00 69.00 103 LYS A CA 1
ATOM 875 C C . LYS A 1 103 ? -22.949 -11.236 14.111 1.00 69.00 103 LYS A C 1
ATOM 877 O O . LYS A 1 103 ? -22.450 -10.230 13.615 1.00 69.00 103 LYS A O 1
ATOM 882 N N . SER A 1 104 ? -22.464 -12.466 13.939 1.00 70.06 104 SER A N 1
ATOM 883 C CA . SER A 1 104 ? -21.328 -12.718 13.058 1.00 70.06 104 SER A CA 1
ATOM 884 C C . SER A 1 104 ? -21.646 -12.167 11.666 1.00 70.06 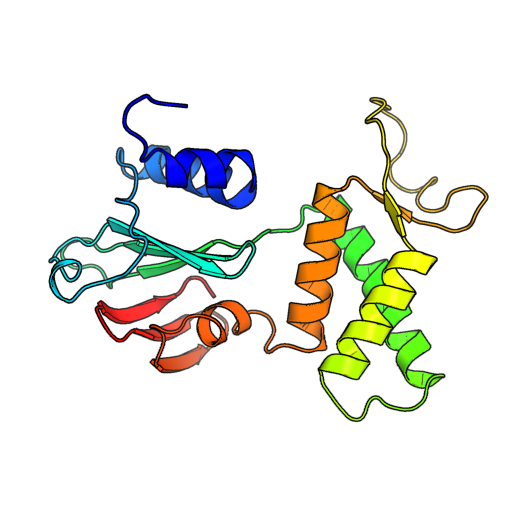104 SER A C 1
ATOM 886 O O . SER A 1 104 ? -22.683 -12.549 11.120 1.00 70.06 104 SER A O 1
ATOM 888 N N . PRO A 1 105 ? -20.805 -11.275 11.123 1.00 76.12 105 PRO A N 1
ATOM 889 C CA . PRO A 1 105 ? -21.025 -10.716 9.797 1.00 76.12 105 PRO A CA 1
ATOM 890 C C . PRO A 1 105 ? -21.038 -11.836 8.754 1.00 76.12 105 PRO A C 1
ATOM 892 O O . PRO A 1 105 ? -20.220 -12.760 8.810 1.00 76.12 105 PRO A O 1
ATOM 895 N N . GLU A 1 106 ? -21.981 -11.759 7.821 1.00 81.88 106 GLU A N 1
ATOM 896 C CA . GLU A 1 106 ? -22.160 -12.728 6.736 1.00 81.88 106 GLU A CA 1
ATOM 897 C C . GLU A 1 106 ? -21.443 -12.294 5.445 1.00 81.88 106 GLU A C 1
ATOM 899 O O . GLU A 1 106 ? -21.300 -13.103 4.524 1.00 81.88 106 GLU A O 1
ATOM 904 N N . SER A 1 107 ? -20.955 -11.048 5.379 1.00 86.56 107 SER A N 1
ATOM 905 C CA . SER A 1 107 ? -20.179 -10.524 4.251 1.00 86.56 107 SER A CA 1
ATOM 906 C C . SER A 1 107 ? -19.069 -9.551 4.668 1.00 86.56 107 SER A C 1
ATOM 908 O O . SER A 1 107 ? -19.054 -9.027 5.786 1.00 86.56 107 SER A O 1
ATOM 910 N N . ASP A 1 108 ? -18.147 -9.292 3.737 1.00 86.25 108 ASP A N 1
ATOM 911 C CA . ASP A 1 108 ? -17.062 -8.321 3.909 1.00 86.25 108 ASP A CA 1
ATOM 912 C C . ASP A 1 108 ? -17.611 -6.905 4.143 1.00 86.25 108 ASP A C 1
ATOM 914 O O . ASP A 1 108 ? -17.079 -6.164 4.970 1.00 86.25 108 ASP A O 1
ATOM 918 N N . GLU A 1 109 ? -18.710 -6.538 3.475 1.00 88.75 109 GLU A N 1
ATOM 919 C CA . GLU A 1 109 ? -19.372 -5.243 3.657 1.00 88.75 109 GLU A CA 1
ATOM 920 C C . GLU A 1 109 ? -19.922 -5.075 5.076 1.00 88.75 109 GLU A C 1
ATOM 922 O O . GLU A 1 109 ? -19.703 -4.033 5.694 1.00 88.75 109 GLU A O 1
ATOM 927 N N . GLU A 1 110 ? -20.572 -6.106 5.626 1.00 85.75 110 GLU A N 1
ATOM 928 C CA . GLU A 1 110 ? -21.051 -6.074 7.013 1.00 85.75 110 GLU A CA 1
ATOM 929 C C . GLU A 1 110 ? -19.883 -5.931 7.998 1.00 85.75 110 GLU A C 1
ATOM 931 O O . GLU A 1 110 ? -19.971 -5.189 8.980 1.00 85.75 110 GLU A O 1
ATOM 936 N N . PHE A 1 111 ? -18.753 -6.585 7.715 1.00 86.00 111 PHE A N 1
ATOM 937 C CA . PHE A 1 111 ? -17.545 -6.457 8.527 1.00 86.00 111 PHE A CA 1
ATOM 938 C C . PHE A 1 111 ? -16.957 -5.040 8.454 1.00 86.00 111 PHE A C 1
ATOM 940 O O . PHE A 1 111 ? -16.567 -4.470 9.480 1.00 86.00 111 PHE A O 1
ATOM 947 N N . THR A 1 112 ? -16.922 -4.442 7.261 1.00 89.12 112 THR A N 1
ATOM 948 C CA . THR A 1 112 ? -16.513 -3.047 7.075 1.00 89.12 112 THR A CA 1
ATOM 949 C C . THR A 1 112 ? -17.420 -2.099 7.857 1.00 89.12 112 THR A C 1
ATOM 951 O O . THR A 1 112 ? -16.905 -1.238 8.573 1.00 89.12 112 THR A O 1
ATOM 954 N N . ASP A 1 113 ? -18.739 -2.283 7.816 1.00 88.62 113 ASP A N 1
ATOM 955 C CA . ASP A 1 113 ? -19.689 -1.446 8.559 1.00 88.62 113 ASP A CA 1
ATOM 956 C C . ASP A 1 113 ? -19.478 -1.536 10.081 1.00 88.62 113 ASP A C 1
ATOM 958 O O . ASP A 1 113 ? -19.494 -0.512 10.776 1.00 88.62 113 ASP A O 1
ATOM 962 N N . ILE A 1 114 ? -19.187 -2.734 10.604 1.00 86.94 114 ILE A N 1
ATOM 963 C CA . ILE A 1 114 ? -18.816 -2.932 12.016 1.00 86.94 114 ILE A CA 1
ATOM 964 C C . ILE A 1 114 ? -17.544 -2.140 12.357 1.00 86.94 114 ILE A C 1
ATOM 966 O O . ILE A 1 114 ? -17.494 -1.447 13.379 1.00 86.94 114 ILE A O 1
ATOM 970 N N . ILE A 1 115 ? -16.513 -2.199 11.507 1.00 90.50 115 ILE A N 1
ATOM 971 C CA . ILE A 1 115 ? -15.266 -1.446 11.714 1.00 90.50 115 ILE A CA 1
ATOM 972 C C . ILE A 1 115 ? -15.538 0.064 11.744 1.00 90.50 115 ILE A C 1
ATOM 974 O O . ILE A 1 115 ? -15.028 0.756 12.633 1.00 90.50 115 ILE A O 1
ATOM 978 N N . GLU A 1 116 ? -16.342 0.584 10.814 1.00 90.94 116 GLU A N 1
ATOM 979 C CA . GLU A 1 116 ? -16.688 2.010 10.757 1.00 90.94 116 GLU A CA 1
ATOM 980 C C . GLU A 1 116 ? -17.463 2.470 11.999 1.00 90.94 116 GLU A C 1
ATOM 982 O O . GLU A 1 116 ? -17.138 3.511 12.590 1.00 90.94 116 GLU A O 1
ATOM 987 N N . ASP A 1 117 ? -18.448 1.686 12.449 1.00 88.75 117 ASP A N 1
ATOM 988 C CA . ASP A 1 117 ? -19.211 1.979 13.664 1.00 88.75 117 ASP A CA 1
ATOM 989 C C . ASP A 1 117 ? -18.283 2.072 14.882 1.00 88.75 117 ASP A C 1
ATOM 991 O O . ASP A 1 117 ? -18.316 3.054 15.639 1.00 88.75 117 ASP A O 1
ATOM 995 N N . ILE A 1 118 ? -17.383 1.101 15.036 1.00 86.44 118 ILE A N 1
ATOM 996 C CA . ILE A 1 118 ? -16.456 1.058 16.166 1.00 86.44 118 ILE A CA 1
ATOM 997 C C . ILE A 1 118 ? -15.463 2.212 16.094 1.00 86.44 118 ILE A C 1
ATOM 999 O O . ILE A 1 118 ? -15.250 2.886 17.109 1.00 86.44 118 ILE A O 1
ATOM 1003 N N . LEU A 1 119 ? -14.909 2.512 14.919 1.00 90.06 119 LEU A N 1
ATOM 1004 C CA . LEU A 1 119 ? -14.037 3.672 14.722 1.00 90.06 119 LEU A CA 1
ATOM 1005 C C . LEU A 1 119 ? -14.742 4.975 15.109 1.00 90.06 119 LEU A C 1
ATOM 1007 O O . LEU A 1 119 ? -14.161 5.791 15.824 1.00 90.06 119 LEU A O 1
ATOM 1011 N N . SER A 1 120 ? -16.002 5.167 14.712 1.00 88.62 120 SER A N 1
ATOM 1012 C CA . SER A 1 120 ? -16.773 6.378 15.043 1.00 88.62 120 SER A CA 1
ATOM 1013 C C . SER A 1 120 ? -17.061 6.518 16.552 1.00 88.62 120 SER A C 1
ATOM 1015 O O . SER A 1 120 ? -17.084 7.623 17.123 1.00 88.62 120 SER A O 1
ATOM 1017 N N . LYS A 1 121 ? -17.246 5.386 17.241 1.00 86.88 121 LYS A N 1
ATOM 1018 C CA . LYS A 1 121 ? -17.503 5.333 18.686 1.00 86.88 121 LYS A CA 1
ATOM 1019 C C . LYS A 1 121 ? -16.227 5.492 19.507 1.00 86.88 121 LYS A C 1
ATOM 1021 O O . LYS A 1 121 ? -16.290 6.104 20.570 1.00 86.88 121 LYS A O 1
ATOM 1026 N N . THR A 1 122 ? -15.087 5.008 19.023 1.00 85.31 122 THR A N 1
ATOM 1027 C CA . THR A 1 122 ? -13.833 4.934 19.796 1.00 85.31 122 THR A CA 1
ATOM 1028 C C . THR A 1 122 ? -12.852 6.054 19.469 1.00 85.31 122 THR A C 1
ATOM 1030 O O . THR A 1 122 ? -12.077 6.453 20.337 1.00 85.31 122 THR A O 1
ATOM 1033 N N . VAL A 1 123 ? -12.911 6.618 18.261 1.00 88.56 123 VAL A N 1
ATOM 1034 C CA . VAL A 1 123 ? -11.946 7.603 17.768 1.00 88.56 123 VAL A CA 1
ATOM 1035 C C . VAL A 1 123 ? -12.612 8.962 17.534 1.00 88.56 123 VAL A C 1
ATOM 1037 O O . VAL A 1 123 ? -13.763 9.066 17.120 1.00 88.56 123 VAL A O 1
ATOM 1040 N N . THR A 1 124 ? -11.898 10.046 17.838 1.00 89.06 124 THR A N 1
ATOM 1041 C CA . THR A 1 124 ? -12.330 11.430 17.581 1.00 89.06 124 THR A CA 1
ATOM 1042 C C . THR A 1 124 ? -11.258 12.189 16.809 1.00 89.06 124 THR A C 1
ATOM 1044 O O . THR A 1 124 ? -10.093 12.213 17.206 1.00 89.06 124 THR A O 1
ATOM 1047 N N . ILE A 1 125 ? -11.657 12.849 15.720 1.00 86.81 125 ILE A N 1
ATOM 1048 C CA . ILE A 1 125 ? -10.748 13.637 14.882 1.00 86.81 125 ILE A CA 1
ATOM 1049 C C . ILE A 1 125 ? -10.525 15.024 15.504 1.00 86.81 125 ILE A C 1
ATOM 1051 O O . ILE A 1 125 ? -11.469 15.796 15.702 1.00 86.81 125 ILE A O 1
ATOM 1055 N N . LYS A 1 126 ? -9.263 15.378 15.774 1.00 83.06 126 LYS A N 1
ATOM 1056 C CA . LYS A 1 126 ? -8.870 16.731 16.192 1.00 83.06 126 LYS A CA 1
ATOM 1057 C C . LYS A 1 126 ? -8.955 17.687 15.007 1.00 83.06 126 LYS A C 1
ATOM 1059 O O . LYS A 1 126 ? -8.193 17.560 14.055 1.00 83.06 126 LYS A O 1
ATOM 1064 N N . LYS A 1 127 ? -9.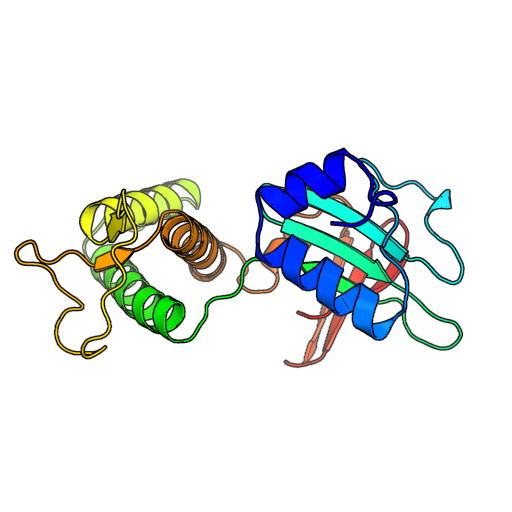810 18.708 15.108 1.00 64.25 127 LYS A N 1
ATOM 1065 C CA . LYS A 1 127 ? -9.919 19.771 14.090 1.00 64.25 127 LYS A CA 1
ATOM 1066 C C . LYS A 1 127 ? -8.752 20.773 14.104 1.00 64.25 127 LYS A C 1
ATOM 1068 O O . LYS A 1 127 ? -8.579 21.500 13.135 1.00 64.25 127 LYS A O 1
ATOM 1073 N N . HIS A 1 128 ? -7.928 20.797 15.162 1.00 53.50 128 HIS A N 1
ATOM 1074 C CA . HIS A 1 128 ? -6.749 21.667 15.255 1.00 53.50 128 HIS A CA 1
ATOM 1075 C C . HIS A 1 128 ? -5.580 20.976 15.977 1.00 53.50 128 HIS A C 1
ATOM 1077 O O . HIS A 1 128 ? -5.760 20.516 17.110 1.00 53.50 128 HIS A O 1
ATOM 1083 N N . PRO A 1 129 ? -4.370 20.935 15.392 1.00 46.16 129 PRO A N 1
ATOM 1084 C CA . PRO A 1 129 ? -3.182 20.488 16.102 1.00 46.16 129 PRO A CA 1
ATOM 1085 C C . PRO A 1 129 ? -2.741 21.603 17.059 1.00 46.16 129 PRO A C 1
ATOM 1087 O O . PRO A 1 129 ? -2.118 22.579 16.653 1.00 46.16 129 PRO A O 1
ATOM 1090 N N . ARG A 1 130 ? -3.081 21.492 18.346 1.00 45.97 130 ARG A N 1
ATOM 1091 C CA . ARG A 1 130 ? -2.329 22.213 19.380 1.00 45.97 130 ARG A CA 1
ATOM 1092 C C . ARG A 1 130 ? -1.075 21.404 19.676 1.00 45.97 130 ARG A C 1
ATOM 1094 O O . ARG A 1 130 ? -1.181 20.262 20.120 1.00 45.97 130 ARG A O 1
ATOM 1101 N N . GLU A 1 131 ? 0.089 21.996 19.430 1.00 46.06 131 GLU A N 1
ATOM 1102 C CA . GLU A 1 131 ? 1.355 21.488 19.950 1.00 46.06 131 GLU A CA 1
ATOM 1103 C C . GLU A 1 131 ? 1.243 21.375 21.473 1.00 46.06 131 GLU A C 1
ATOM 1105 O O . GLU A 1 131 ? 1.085 22.373 22.176 1.00 46.06 131 GLU A O 1
ATOM 1110 N N . GLN A 1 132 ? 1.299 20.153 21.996 1.00 43.03 132 GLN A N 1
ATOM 1111 C CA . GLN A 1 132 ? 1.533 19.938 23.416 1.00 43.03 132 GLN A CA 1
ATOM 1112 C C . GLN A 1 132 ? 2.534 18.804 23.606 1.00 43.03 132 GLN A C 1
ATOM 1114 O O . GLN A 1 132 ? 2.207 17.619 23.577 1.00 43.03 132 GLN A O 1
ATOM 1119 N N . ASN A 1 133 ? 3.776 19.218 23.848 1.00 47.44 133 ASN A N 1
ATOM 1120 C CA . ASN A 1 133 ? 4.711 18.496 24.695 1.00 47.44 133 ASN A CA 1
ATOM 1121 C C . ASN A 1 133 ? 4.029 18.216 26.040 1.00 47.44 133 ASN A C 1
ATOM 1123 O O . ASN A 1 133 ? 3.900 19.145 26.831 1.00 47.44 133 ASN A O 1
ATOM 1127 N N . GLN A 1 134 ? 3.590 16.978 26.298 1.00 41.12 134 GLN A N 1
ATOM 1128 C CA . GLN A 1 134 ? 3.490 16.395 27.647 1.00 41.12 134 GLN A CA 1
ATOM 1129 C C . GLN A 1 134 ? 2.990 14.938 27.609 1.00 41.12 134 GLN A C 1
ATOM 1131 O O . GLN A 1 134 ? 1.873 14.669 27.190 1.00 41.12 134 GLN A O 1
ATOM 1136 N N . SER A 1 135 ? 3.837 14.033 28.117 1.00 44.16 135 SER A N 1
ATOM 1137 C CA . SER A 1 135 ? 3.560 12.681 28.642 1.00 44.16 135 SER A CA 1
ATOM 1138 C C . SER A 1 135 ? 2.607 11.770 27.842 1.00 44.16 135 SER A C 1
ATOM 1140 O O . SER A 1 135 ? 1.386 11.836 27.964 1.00 44.16 135 SER A O 1
ATOM 1142 N N . ARG A 1 136 ? 3.200 10.853 27.063 1.00 51.94 136 ARG A N 1
ATOM 1143 C CA . ARG A 1 136 ? 2.550 10.027 26.025 1.00 51.94 136 ARG A CA 1
ATOM 1144 C C . ARG A 1 136 ? 1.600 8.919 26.510 1.00 51.94 136 ARG A C 1
ATOM 1146 O O . ARG A 1 136 ? 0.862 8.395 25.692 1.00 51.94 136 ARG A O 1
ATOM 1153 N N . PHE A 1 137 ? 1.575 8.569 27.796 1.00 43.84 137 PHE A N 1
ATOM 1154 C CA . PHE A 1 137 ? 0.831 7.381 28.257 1.00 43.84 137 PHE A CA 1
ATOM 1155 C C . PHE A 1 137 ? -0.404 7.676 29.121 1.00 43.84 137 PHE A C 1
ATOM 1157 O O . PHE A 1 137 ? -1.292 6.838 29.218 1.00 43.84 137 PHE A O 1
ATOM 1164 N N . ALA A 1 138 ? -0.520 8.869 29.714 1.00 44.47 138 ALA A N 1
ATOM 1165 C CA . ALA A 1 138 ? -1.559 9.154 30.715 1.00 44.47 138 ALA A CA 1
ATOM 1166 C C . ALA A 1 138 ? -2.837 9.824 30.163 1.00 44.47 138 ALA A C 1
ATOM 1168 O O . ALA A 1 138 ? -3.737 10.140 30.935 1.00 44.47 138 ALA A O 1
ATOM 1169 N N . LYS A 1 139 ? -2.931 10.077 28.850 1.00 49.66 139 LYS A N 1
ATOM 1170 C CA . LYS A 1 139 ? -4.060 10.805 28.229 1.00 49.66 139 LYS A CA 1
ATOM 1171 C C . LYS A 1 139 ? -4.593 10.142 26.953 1.00 49.66 139 LYS A C 1
ATOM 1173 O O . LYS A 1 139 ? -5.084 10.829 26.065 1.00 49.66 139 LYS A O 1
ATOM 1178 N N . ILE A 1 140 ? -4.476 8.819 26.825 1.00 53.69 140 ILE A N 1
ATOM 1179 C CA . ILE A 1 140 ? -5.041 8.092 25.668 1.00 53.69 140 ILE A CA 1
ATOM 1180 C C . ILE A 1 140 ? -6.575 8.211 25.638 1.00 53.69 140 ILE A C 1
ATOM 1182 O O . ILE A 1 140 ? -7.177 8.208 24.569 1.00 53.69 140 ILE A O 1
ATOM 1186 N N . PHE A 1 141 ? -7.190 8.400 26.805 1.00 51.19 141 PHE A N 1
ATOM 1187 C CA . PHE A 1 141 ? -8.622 8.583 26.959 1.00 51.19 141 PHE A CA 1
ATOM 1188 C C . PHE A 1 141 ? -8.936 10.012 27.405 1.00 51.19 141 PHE A C 1
ATOM 1190 O O . PHE A 1 141 ? -8.504 10.457 28.469 1.00 51.19 141 PHE A O 1
ATOM 1197 N N . ASN A 1 142 ? -9.711 10.734 26.599 1.00 55.25 142 ASN A N 1
ATOM 1198 C CA . ASN A 1 142 ? -10.359 11.963 27.050 1.00 55.25 142 ASN A CA 1
ATOM 1199 C C . ASN A 1 142 ? -11.402 11.671 28.143 1.00 55.25 142 ASN A C 1
ATOM 1201 O O . ASN A 1 142 ? -11.791 10.525 28.353 1.00 55.25 142 ASN A O 1
ATOM 1205 N N . PHE A 1 143 ? -11.956 12.725 28.755 1.00 50.12 143 PHE A N 1
ATOM 1206 C CA . PHE A 1 143 ? -13.123 12.653 29.655 1.00 50.12 143 PHE A CA 1
ATOM 1207 C C . PHE A 1 143 ? -14.331 11.880 29.075 1.00 50.12 143 PHE A C 1
ATOM 1209 O O . PHE A 1 143 ? -15.228 11.505 29.820 1.00 50.12 143 PHE A O 1
ATOM 1216 N N . THR A 1 144 ? -14.360 11.645 27.759 1.00 54.88 144 THR A N 1
ATOM 1217 C CA . THR A 1 144 ? -15.395 10.897 27.030 1.00 54.88 144 THR A CA 1
ATOM 1218 C C . THR A 1 144 ? -15.044 9.436 26.740 1.00 54.88 144 THR A C 1
ATOM 1220 O O . THR A 1 144 ? -15.853 8.742 26.132 1.00 54.88 144 THR A O 1
ATOM 1223 N N . GLY A 1 145 ? -13.845 8.964 27.094 1.00 66.81 145 GLY A N 1
ATOM 1224 C CA . GLY A 1 145 ? -13.415 7.601 26.777 1.00 66.81 145 GLY A CA 1
ATOM 1225 C C . GLY A 1 145 ? -13.044 7.370 25.300 1.00 66.81 145 GLY A C 1
ATOM 1226 O O . GLY A 1 145 ? -12.951 6.221 24.882 1.00 66.81 145 GLY A O 1
ATOM 1227 N N . LYS A 1 146 ? -12.806 8.425 24.506 1.00 80.69 146 LYS A N 1
ATOM 1228 C CA . LYS A 1 146 ? -12.389 8.310 23.093 1.00 80.69 146 LYS A CA 1
ATOM 1229 C C . LYS A 1 146 ? -10.908 8.637 22.875 1.00 80.69 146 LYS A C 1
ATOM 1231 O O . LYS A 1 146 ? -10.364 9.513 23.554 1.00 80.69 146 LYS A O 1
ATOM 1236 N N . ILE A 1 147 ? -10.305 7.979 21.882 1.00 85.25 147 ILE A N 1
ATOM 1237 C CA . ILE A 1 147 ? -8.938 8.202 21.396 1.00 85.25 147 ILE A CA 1
ATOM 1238 C C . ILE A 1 147 ? -8.947 9.385 20.432 1.00 85.25 147 ILE A C 1
ATOM 1240 O O . ILE A 1 147 ? -9.656 9.380 19.426 1.00 85.25 147 ILE A O 1
ATOM 1244 N N . GLU A 1 148 ? -8.136 10.402 20.700 1.00 87.31 148 GLU A N 1
ATOM 1245 C CA . GLU A 1 148 ? -8.022 11.536 19.788 1.00 87.31 148 GLU A CA 1
ATOM 1246 C C . GLU A 1 148 ? -6.907 11.344 18.753 1.00 87.31 148 GLU A C 1
ATOM 1248 O O . GLU A 1 148 ? -5.753 11.057 19.093 1.00 87.31 148 GLU A O 1
ATOM 1253 N N . VAL A 1 149 ? -7.223 11.589 17.483 1.00 90.12 149 VAL A N 1
ATOM 1254 C CA . VAL A 1 149 ? -6.287 11.433 16.359 1.00 90.12 149 VAL A CA 1
ATOM 1255 C C . VAL A 1 149 ? -6.417 12.574 15.351 1.00 90.12 149 VAL A C 1
ATOM 1257 O O . VAL A 1 149 ? -7.395 13.319 15.363 1.00 90.12 149 VAL A O 1
ATOM 1260 N N . THR A 1 150 ? -5.426 12.742 14.478 1.00 91.12 150 THR A N 1
ATOM 1261 C CA . THR A 1 150 ? -5.558 13.613 13.299 1.00 91.12 150 THR A CA 1
ATOM 1262 C C . THR A 1 150 ? -6.410 12.925 12.231 1.00 91.12 150 THR A C 1
ATOM 1264 O O . THR A 1 150 ? -6.590 11.710 12.264 1.00 91.12 150 THR A O 1
ATOM 1267 N N . GLU A 1 151 ? -6.912 13.682 11.255 1.00 90.69 151 GLU A N 1
ATOM 1268 C CA . GLU A 1 151 ? -7.638 13.108 10.112 1.00 90.69 151 GLU A CA 1
ATOM 1269 C C . GLU A 1 151 ? -6.771 12.116 9.319 1.00 90.69 151 GLU A C 1
ATOM 1271 O O . GLU A 1 151 ? -7.235 11.049 8.931 1.00 90.69 151 GLU A O 1
ATOM 1276 N N . GLU A 1 152 ? -5.480 12.420 9.159 1.00 90.25 152 GLU A N 1
ATOM 1277 C CA . GLU A 1 152 ? -4.516 11.504 8.547 1.00 90.25 152 GLU A CA 1
ATOM 1278 C C . GLU A 1 152 ? -4.439 10.180 9.315 1.00 90.25 152 GLU A C 1
ATOM 1280 O O . GLU A 1 152 ? -4.609 9.116 8.723 1.00 90.25 152 GLU A O 1
ATOM 1285 N N . THR A 1 153 ? -4.230 10.231 10.634 1.00 93.00 153 THR A N 1
ATOM 1286 C CA . THR A 1 153 ? -4.157 9.021 11.455 1.00 93.00 153 THR A CA 1
ATOM 1287 C C . THR A 1 153 ? -5.480 8.258 11.421 1.00 93.00 153 THR A C 1
ATOM 1289 O O . THR A 1 153 ? -5.452 7.041 11.288 1.00 93.00 153 THR A O 1
ATOM 1292 N N . TYR A 1 154 ? -6.634 8.933 11.467 1.00 93.88 154 TYR A N 1
ATOM 1293 C CA . TYR A 1 154 ? -7.940 8.275 11.336 1.00 93.88 154 TYR A CA 1
ATOM 1294 C C . TYR A 1 154 ? -8.043 7.471 10.033 1.00 93.88 154 TYR A C 1
ATOM 1296 O O . TYR A 1 154 ? -8.361 6.284 10.066 1.00 93.88 154 TYR A O 1
ATOM 1304 N N . ASN A 1 155 ? -7.687 8.083 8.900 1.00 93.81 155 ASN A N 1
ATOM 1305 C CA . ASN A 1 155 ? -7.720 7.424 7.594 1.00 93.81 155 ASN A CA 1
ATOM 1306 C C . ASN A 1 155 ? -6.733 6.251 7.506 1.00 93.81 155 ASN A C 1
ATOM 1308 O O . ASN A 1 155 ? -7.071 5.214 6.938 1.00 93.81 155 ASN A O 1
ATOM 1312 N N . LYS A 1 156 ? -5.543 6.374 8.110 1.00 95.31 156 LYS A N 1
ATOM 1313 C CA . LYS A 1 156 ? -4.586 5.261 8.205 1.00 95.31 156 LYS A CA 1
ATOM 1314 C C . LYS A 1 156 ? -5.136 4.105 9.033 1.00 95.31 156 LYS A C 1
ATOM 1316 O O . LYS A 1 156 ? -5.020 2.962 8.605 1.00 95.31 156 LYS A O 1
ATOM 1321 N N . LEU A 1 157 ? -5.728 4.386 10.196 1.00 95.25 157 LEU A N 1
ATOM 1322 C CA . LEU A 1 157 ? -6.336 3.362 11.049 1.00 95.25 157 LEU A CA 1
ATOM 1323 C C . LEU A 1 157 ? -7.466 2.646 10.310 1.00 95.25 157 LEU A C 1
ATOM 1325 O O . LEU A 1 157 ? -7.466 1.422 10.252 1.00 95.25 157 LEU A O 1
ATOM 1329 N N . ARG A 1 158 ? -8.366 3.409 9.682 1.00 94.88 158 ARG A N 1
ATOM 1330 C CA . ARG A 1 158 ? -9.470 2.896 8.862 1.00 94.88 158 ARG A CA 1
ATOM 1331 C C . ARG A 1 158 ? -8.983 1.966 7.754 1.00 94.88 158 ARG A C 1
ATOM 1333 O O . ARG A 1 158 ? -9.478 0.847 7.632 1.00 94.88 158 ARG A O 1
ATOM 1340 N N . TYR A 1 159 ? -7.987 2.406 6.987 1.00 95.81 159 TYR A N 1
ATOM 1341 C CA . TYR A 1 159 ? -7.366 1.596 5.941 1.00 95.81 159 TYR A CA 1
ATOM 1342 C C . TYR A 1 159 ? -6.744 0.316 6.514 1.00 95.81 159 TYR A C 1
ATOM 1344 O O . TYR A 1 159 ? -7.060 -0.778 6.057 1.00 95.81 159 TYR A O 1
ATOM 1352 N N . ARG A 1 160 ? -5.906 0.434 7.551 1.00 96.00 160 ARG A N 1
ATOM 1353 C CA . ARG A 1 160 ? -5.199 -0.705 8.154 1.00 96.00 160 ARG A CA 1
ATOM 1354 C C . ARG A 1 160 ? -6.137 -1.721 8.792 1.00 96.00 160 ARG A C 1
ATOM 1356 O O . ARG A 1 160 ? -5.854 -2.907 8.710 1.00 96.00 160 ARG A O 1
ATOM 1363 N N . LEU A 1 161 ? -7.229 -1.287 9.418 1.00 94.88 161 LEU A N 1
ATOM 1364 C CA . LEU A 1 161 ? -8.212 -2.191 10.019 1.00 94.88 161 LEU A CA 1
ATOM 1365 C C . LEU A 1 161 ? -8.948 -2.989 8.946 1.00 94.88 161 LEU A C 1
ATOM 1367 O O . LEU A 1 161 ? 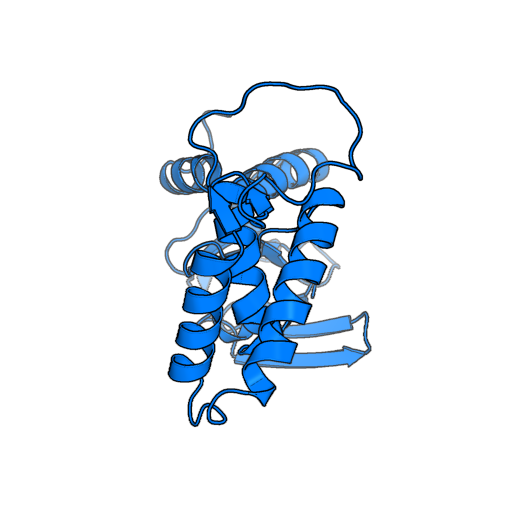-8.939 -4.211 9.014 1.00 94.88 161 LEU A O 1
ATOM 1371 N N . ASN A 1 162 ? -9.497 -2.324 7.925 1.00 94.31 1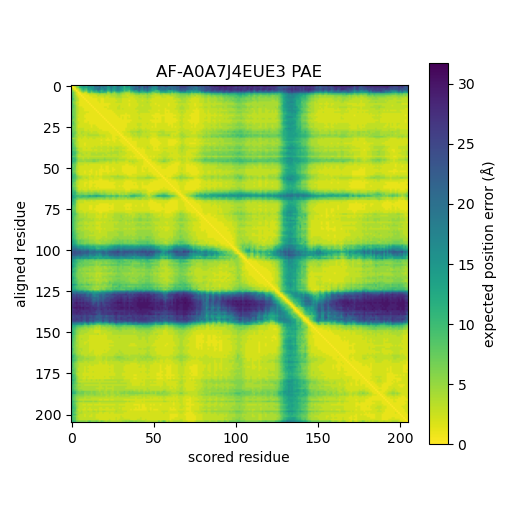62 ASN A N 1
ATOM 1372 C CA . ASN A 1 162 ? -10.164 -3.021 6.822 1.00 94.31 162 ASN A CA 1
ATOM 1373 C C . ASN A 1 162 ? -9.199 -3.972 6.099 1.00 94.31 162 ASN A C 1
ATOM 1375 O O . ASN A 1 162 ? -9.520 -5.135 5.887 1.00 94.31 162 ASN A O 1
ATOM 1379 N N . ARG A 1 163 ? -7.979 -3.513 5.802 1.00 95.44 163 ARG A N 1
ATOM 1380 C CA . ARG A 1 163 ? -6.941 -4.315 5.144 1.00 95.44 163 ARG A CA 1
ATOM 1381 C C . ARG A 1 163 ? -6.549 -5.564 5.938 1.00 95.44 163 ARG A C 1
ATOM 1383 O O . ARG A 1 163 ? -6.372 -6.619 5.346 1.00 95.44 163 ARG A O 1
ATOM 1390 N N . ASP A 1 164 ? -6.351 -5.426 7.250 1.00 94.44 164 ASP A N 1
ATOM 1391 C CA . ASP A 1 164 ? -5.782 -6.483 8.099 1.00 94.44 164 ASP A CA 1
ATOM 1392 C C . ASP A 1 164 ? -6.838 -7.415 8.719 1.00 94.44 164 ASP A C 1
ATOM 1394 O O . ASP A 1 164 ? -6.473 -8.504 9.160 1.00 94.44 164 ASP A O 1
ATOM 1398 N N . ILE A 1 165 ? -8.104 -6.991 8.806 1.00 91.12 165 ILE A N 1
ATOM 1399 C CA . ILE A 1 165 ? -9.198 -7.779 9.403 1.00 91.12 165 ILE A CA 1
ATOM 1400 C C . ILE A 1 165 ? -10.107 -8.386 8.330 1.00 91.12 165 ILE A C 1
ATOM 1402 O O . ILE A 1 165 ? -10.464 -9.552 8.455 1.00 91.12 165 ILE A O 1
ATOM 1406 N N . VAL A 1 166 ? -10.473 -7.609 7.304 1.00 91.56 166 VAL A N 1
ATOM 1407 C CA . VAL A 1 166 ? -11.407 -8.037 6.244 1.00 91.56 166 VAL A CA 1
ATOM 1408 C C . VAL A 1 166 ? -10.640 -8.508 5.009 1.00 91.56 166 VAL A C 1
ATOM 1410 O O . VAL A 1 166 ? -10.910 -9.573 4.469 1.00 91.56 166 VAL A O 1
ATOM 1413 N N . GLY A 1 167 ? -9.647 -7.725 4.583 1.00 93.12 167 GLY A N 1
ATOM 1414 C CA . GLY A 1 167 ? -8.822 -8.032 3.418 1.00 93.12 167 GLY A CA 1
ATOM 1415 C C . GLY A 1 167 ? -7.750 -9.097 3.669 1.00 93.12 167 GLY A C 1
ATOM 1416 O O . GLY A 1 167 ? -7.639 -9.702 4.736 1.00 93.12 167 GLY A O 1
ATOM 1417 N N . LEU A 1 168 ? -6.874 -9.283 2.680 1.00 94.88 168 LEU A N 1
ATOM 1418 C CA . LEU A 1 168 ? -5.771 -10.255 2.729 1.00 94.88 168 LEU A CA 1
ATOM 1419 C C . LEU A 1 168 ? -4.489 -9.689 3.369 1.00 94.88 168 LEU A C 1
ATOM 1421 O O . LEU A 1 168 ? -3.367 -10.086 3.028 1.00 94.88 168 LEU A O 1
ATOM 1425 N N . GLY A 1 169 ? -4.635 -8.741 4.296 1.00 95.25 169 GLY A N 1
ATOM 1426 C CA . GLY A 1 169 ? -3.532 -8.153 5.047 1.00 95.25 169 GLY A CA 1
AT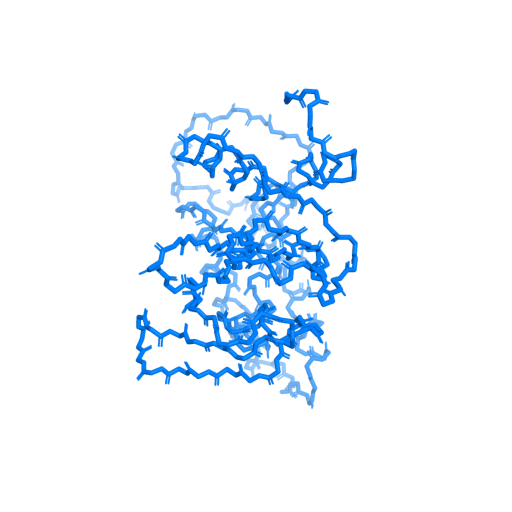OM 1427 C C . GLY A 1 169 ? -2.479 -7.511 4.134 1.00 95.25 169 GLY A C 1
ATOM 1428 O O . GLY A 1 169 ? -2.820 -6.703 3.271 1.00 95.25 169 GLY A O 1
ATOM 1429 N N . PRO A 1 170 ? -1.181 -7.835 4.289 1.00 94.94 170 PRO A N 1
ATOM 1430 C CA . PRO A 1 170 ? -0.128 -7.270 3.445 1.00 94.94 170 PRO A CA 1
ATOM 1431 C C . PRO A 1 170 ? -0.297 -7.541 1.942 1.00 94.94 170 PRO A C 1
ATOM 1433 O O . PRO A 1 170 ? 0.222 -6.771 1.141 1.00 94.94 170 PRO A O 1
ATOM 1436 N N . LEU A 1 171 ? -1.012 -8.603 1.549 1.00 96.75 171 LEU A N 1
ATOM 1437 C CA . LEU A 1 171 ? -1.212 -8.956 0.139 1.00 96.75 171 LEU A CA 1
ATOM 1438 C C . LEU A 1 171 ? -2.306 -8.120 -0.539 1.00 96.75 171 LEU A C 1
ATOM 1440 O O . LEU A 1 171 ? -2.319 -8.014 -1.765 1.00 96.75 171 LEU A O 1
ATOM 1444 N N . GLU A 1 172 ? -3.188 -7.501 0.247 1.00 96.56 172 GLU A N 1
ATOM 1445 C CA . GLU A 1 172 ? -4.346 -6.731 -0.216 1.00 96.56 172 GLU A CA 1
ATOM 1446 C C . GLU A 1 172 ? -4.017 -5.705 -1.321 1.00 96.56 172 GLU A C 1
ATOM 1448 O O . GLU A 1 172 ? -4.744 -5.650 -2.313 1.00 96.56 172 GLU A O 1
ATOM 1453 N N . PRO A 1 173 ? -2.913 -4.930 -1.256 1.00 97.19 173 PRO A N 1
ATOM 1454 C CA . PRO A 1 173 ? -2.609 -3.952 -2.298 1.00 97.19 173 PRO A CA 1
ATOM 1455 C C . PRO A 1 173 ? -2.314 -4.577 -3.665 1.00 97.19 173 PRO A C 1
ATOM 1457 O O . PRO A 1 173 ? -2.550 -3.936 -4.684 1.00 97.19 173 PRO A O 1
ATOM 1460 N N . MET A 1 174 ? -1.796 -5.809 -3.703 1.00 97.31 174 MET A N 1
ATOM 1461 C CA . MET A 1 174 ? -1.580 -6.538 -4.958 1.00 97.31 174 MET A CA 1
ATOM 1462 C C . MET A 1 174 ? -2.892 -7.100 -5.500 1.00 97.31 174 MET A C 1
ATOM 1464 O O . MET A 1 174 ? -3.108 -7.058 -6.701 1.00 97.31 174 MET A O 1
ATOM 1468 N N . ILE A 1 175 ? -3.789 -7.561 -4.624 1.00 96.62 175 ILE A N 1
ATOM 1469 C CA . ILE A 1 175 ? -5.121 -8.049 -5.016 1.00 96.62 175 ILE A CA 1
ATOM 1470 C C . ILE A 1 175 ? -5.961 -6.938 -5.655 1.00 96.62 175 ILE A C 1
ATOM 1472 O O . ILE A 1 175 ? -6.669 -7.180 -6.629 1.00 96.62 175 ILE A O 1
ATOM 1476 N N . ARG A 1 176 ? -5.861 -5.711 -5.133 1.00 96.81 176 ARG A N 1
ATOM 1477 C CA . ARG A 1 176 ? -6.575 -4.539 -5.669 1.00 96.81 176 ARG A CA 1
ATOM 1478 C C . ARG A 1 176 ? -5.987 -3.998 -6.970 1.00 96.81 176 ARG A C 1
ATOM 1480 O O . ARG A 1 176 ? -6.642 -3.221 -7.662 1.00 96.81 176 ARG A O 1
ATOM 1487 N N . ASP A 1 177 ? -4.759 -4.374 -7.316 1.00 97.94 177 ASP A N 1
ATOM 1488 C CA . ASP A 1 177 ? -4.136 -3.923 -8.552 1.00 97.94 177 ASP A CA 1
ATOM 1489 C C . ASP A 1 177 ? -4.610 -4.755 -9.749 1.00 97.94 177 ASP A C 1
ATOM 1491 O O . ASP A 1 177 ? -4.241 -5.912 -9.929 1.00 97.94 177 ASP A O 1
ATOM 1495 N N . LYS A 1 178 ? -5.367 -4.110 -10.642 1.00 97.19 178 LYS A N 1
ATOM 1496 C CA . LYS A 1 178 ? -5.887 -4.696 -11.889 1.00 97.19 178 LYS A CA 1
ATOM 1497 C C . LYS A 1 178 ? -4.820 -5.267 -12.835 1.00 97.19 178 LYS A C 1
ATOM 1499 O O . LYS A 1 178 ? -5.169 -5.980 -13.788 1.00 97.19 178 LYS A O 1
ATOM 1504 N N . TYR A 1 179 ? -3.553 -4.890 -12.654 1.00 97.88 179 TYR A N 1
ATOM 1505 C CA . TYR A 1 179 ? -2.419 -5.387 -13.429 1.00 97.88 179 TYR A CA 1
ATOM 1506 C C . TYR A 1 179 ? -1.689 -6.561 -12.771 1.00 97.88 179 TYR A C 1
ATOM 1508 O O . TYR A 1 179 ? -0.856 -7.183 -13.438 1.00 97.88 179 TYR A O 1
ATOM 1516 N N . PHE A 1 180 ? -1.979 -6.871 -11.508 1.00 96.06 180 PHE A N 1
ATOM 1517 C CA . PHE A 1 180 ? -1.416 -8.015 -10.803 1.00 96.06 180 PHE A CA 1
ATOM 1518 C C . PHE A 1 180 ? -2.238 -9.269 -11.115 1.00 96.06 180 PHE A C 1
ATOM 1520 O O . PHE A 1 180 ? -3.463 -9.251 -11.036 1.00 96.06 180 PHE A O 1
ATOM 1527 N N . GLU A 1 181 ? -1.574 -10.343 -11.535 1.00 97.44 181 GLU A N 1
ATOM 1528 C CA . GLU A 1 181 ? -2.238 -11.569 -11.996 1.00 97.44 181 GLU A CA 1
ATOM 1529 C C . GLU A 1 181 ? -2.073 -12.694 -10.975 1.00 97.44 181 GLU A C 1
ATOM 1531 O O . GLU A 1 181 ? -3.069 -13.237 -10.508 1.00 97.44 181 GLU A O 1
ATOM 1536 N N . ASP A 1 182 ? -0.834 -12.976 -10.562 1.00 97.75 182 ASP A N 1
ATOM 1537 C CA . ASP A 1 182 ? -0.528 -14.035 -9.594 1.00 97.75 182 ASP A CA 1
ATOM 1538 C C . ASP A 1 182 ? 0.374 -13.528 -8.466 1.00 97.75 182 ASP A C 1
ATOM 1540 O O . ASP A 1 182 ? 1.269 -12.708 -8.689 1.00 97.75 182 ASP A O 1
ATOM 1544 N N . ILE A 1 183 ? 0.195 -14.075 -7.261 1.00 97.75 183 ILE A N 1
ATOM 1545 C CA . ILE A 1 183 ? 1.055 -13.833 -6.094 1.00 97.75 183 ILE A CA 1
ATOM 1546 C C . ILE A 1 183 ? 1.757 -15.144 -5.717 1.00 97.75 183 ILE A C 1
ATOM 1548 O O . ILE A 1 183 ? 1.119 -16.171 -5.488 1.00 97.75 183 ILE A O 1
ATOM 1552 N N . HIS A 1 184 ? 3.084 -15.099 -5.599 1.00 96.62 184 HIS A N 1
ATOM 1553 C CA . HIS A 1 184 ? 3.928 -16.221 -5.198 1.00 96.62 184 HIS A CA 1
ATOM 1554 C C . HIS A 1 184 ? 4.659 -15.899 -3.892 1.00 96.62 184 HIS A C 1
ATOM 1556 O O . HIS A 1 184 ? 5.710 -15.252 -3.888 1.00 96.62 184 HIS A O 1
ATOM 1562 N N . VAL A 1 185 ? 4.128 -16.388 -2.773 1.00 96.62 185 VAL A N 1
ATOM 1563 C CA . VAL A 1 185 ? 4.794 -16.293 -1.468 1.00 96.62 185 VAL A CA 1
ATOM 1564 C C . VAL A 1 185 ? 5.750 -17.474 -1.320 1.00 96.62 185 VAL A C 1
ATOM 1566 O O . VAL A 1 185 ? 5.318 -18.617 -1.176 1.00 96.62 185 VAL A O 1
ATOM 1569 N N . ILE A 1 186 ? 7.056 -17.210 -1.370 1.00 95.88 186 ILE A N 1
ATOM 1570 C CA . ILE A 1 186 ? 8.088 -18.244 -1.199 1.00 95.88 186 ILE A CA 1
ATOM 1571 C C . ILE A 1 186 ? 8.322 -18.504 0.288 1.00 95.88 186 ILE A C 1
ATOM 1573 O O . ILE A 1 186 ? 8.420 -19.649 0.727 1.00 95.88 186 ILE A O 1
ATOM 1577 N N . ASN A 1 187 ? 8.432 -17.430 1.067 1.00 94.00 187 ASN A N 1
ATOM 1578 C CA . ASN A 1 187 ? 8.539 -17.459 2.519 1.00 94.00 187 ASN A CA 1
ATOM 1579 C C . ASN A 1 187 ? 8.134 -16.089 3.090 1.00 94.00 187 ASN A C 1
ATOM 1581 O O . ASN A 1 187 ? 7.738 -15.195 2.349 1.00 94.00 187 ASN A O 1
ATOM 1585 N N . ARG A 1 188 ? 8.272 -15.913 4.409 1.00 90.81 188 ARG A N 1
ATOM 1586 C CA . ARG A 1 188 ? 7.904 -14.679 5.124 1.00 90.81 188 ARG A CA 1
ATOM 1587 C C . ARG A 1 188 ? 8.601 -13.402 4.616 1.00 90.81 188 ARG A C 1
ATOM 1589 O O . ARG A 1 188 ? 8.106 -12.317 4.881 1.00 90.81 188 ARG A O 1
ATOM 1596 N N . GLU A 1 189 ? 9.750 -13.513 3.954 1.00 93.00 189 GLU A N 1
ATOM 1597 C CA . GLU A 1 189 ? 10.572 -12.373 3.514 1.00 93.00 189 GLU A CA 1
ATOM 1598 C C . GLU A 1 189 ? 10.589 -12.190 1.991 1.00 93.00 189 GLU A C 1
ATOM 1600 O O . GLU A 1 189 ? 11.153 -11.217 1.477 1.00 93.00 189 GLU A O 1
ATOM 1605 N N . ILE A 1 190 ? 10.061 -13.166 1.251 1.00 95.31 190 ILE A N 1
ATOM 1606 C CA . ILE A 1 190 ? 10.200 -13.247 -0.196 1.00 95.31 190 ILE A CA 1
ATOM 1607 C C . ILE A 1 190 ? 8.838 -13.530 -0.815 1.00 95.31 190 ILE A C 1
ATOM 1609 O O . ILE A 1 190 ? 8.384 -14.676 -0.882 1.00 95.31 190 ILE A O 1
ATOM 1613 N N . THR A 1 191 ? 8.263 -12.461 -1.354 1.00 97.56 191 THR A N 1
ATOM 1614 C CA . THR A 1 191 ? 7.041 -12.488 -2.148 1.00 97.56 191 THR A CA 1
ATOM 1615 C C . THR A 1 191 ? 7.345 -11.987 -3.556 1.00 97.56 191 THR A C 1
ATOM 1617 O O . THR A 1 191 ? 7.881 -10.889 -3.750 1.00 97.56 191 THR A O 1
ATOM 1620 N N . TYR A 1 192 ? 7.001 -12.796 -4.549 1.00 97.94 192 TYR A N 1
ATOM 1621 C CA . TYR A 1 192 ? 7.008 -12.430 -5.960 1.00 97.94 192 TYR A CA 1
ATOM 1622 C C . TYR A 1 192 ? 5.577 -12.298 -6.471 1.00 97.94 192 TYR A C 1
ATOM 1624 O O . TYR A 1 192 ? 4.635 -12.788 -5.851 1.00 97.94 192 TYR A O 1
ATOM 1632 N N . GLY A 1 193 ? 5.422 -11.688 -7.637 1.00 97.06 193 GLY A N 1
ATOM 1633 C CA . GLY A 1 193 ? 4.169 -11.746 -8.367 1.00 97.06 193 GLY A CA 1
ATOM 1634 C C . GLY A 1 193 ? 4.354 -11.709 -9.869 1.00 97.06 193 GLY A C 1
ATOM 1635 O O . GLY A 1 193 ? 5.414 -11.327 -10.374 1.00 97.06 193 GLY A O 1
ATOM 1636 N N . VAL A 1 194 ? 3.310 -12.115 -10.577 1.00 98.00 194 VAL A N 1
ATOM 1637 C CA . VAL A 1 194 ? 3.205 -11.989 -12.027 1.00 98.00 194 VAL A CA 1
ATOM 1638 C C . VAL A 1 194 ? 2.391 -10.741 -12.313 1.00 98.00 194 VAL A C 1
ATOM 1640 O O . VAL A 1 194 ? 1.193 -10.685 -12.056 1.00 98.00 194 VAL A O 1
ATOM 1643 N N . HIS A 1 195 ? 3.057 -9.719 -12.836 1.00 98.06 195 HIS A N 1
ATOM 1644 C CA . HIS A 1 195 ? 2.418 -8.488 -13.267 1.00 98.06 195 HIS A CA 1
ATOM 1645 C C . HIS A 1 195 ? 2.203 -8.527 -14.786 1.00 98.06 195 HIS A C 1
ATOM 1647 O O . HIS A 1 195 ? 3.156 -8.726 -15.542 1.00 98.06 195 HIS A O 1
ATOM 1653 N N . ARG A 1 196 ? 0.997 -8.207 -15.266 1.00 97.94 196 ARG A N 1
ATOM 1654 C CA . ARG A 1 196 ? 0.585 -8.294 -16.683 1.00 97.94 196 ARG A CA 1
ATOM 1655 C C . ARG A 1 196 ? 1.570 -7.668 -17.678 1.00 97.94 196 ARG A C 1
ATOM 1657 O O . ARG A 1 196 ? 1.824 -8.198 -18.756 1.00 97.94 196 ARG A O 1
ATOM 1664 N N . ILE A 1 197 ? 2.107 -6.495 -17.337 1.00 97.75 197 ILE A N 1
ATOM 1665 C CA . ILE A 1 197 ? 3.089 -5.770 -18.161 1.00 97.75 197 ILE A CA 1
ATOM 1666 C C . ILE A 1 197 ? 4.537 -6.199 -17.873 1.00 97.75 197 ILE 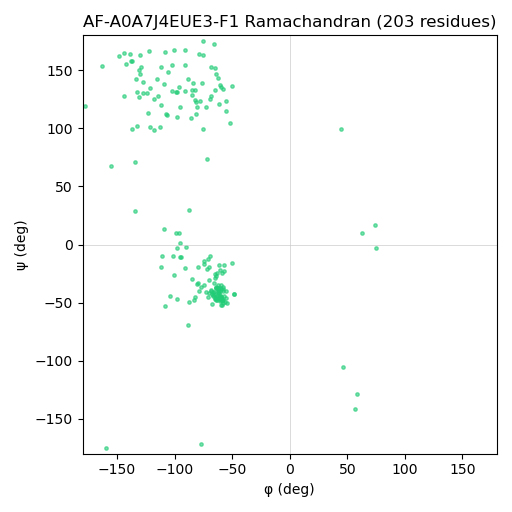A C 1
ATOM 1668 O O . ILE A 1 197 ? 5.302 -6.492 -18.796 1.00 97.75 197 ILE A O 1
ATOM 1672 N N . PHE A 1 198 ? 4.934 -6.233 -16.600 1.00 97.06 198 PHE A N 1
ATOM 1673 C CA . PHE A 1 198 ? 6.333 -6.400 -16.197 1.00 97.06 198 PHE A CA 1
ATOM 1674 C C . PHE A 1 198 ? 6.772 -7.859 -15.992 1.00 97.06 198 PHE A C 1
ATOM 1676 O O . PHE A 1 198 ? 7.961 -8.106 -15.804 1.00 97.06 198 PHE A O 1
ATOM 1683 N N . ASN A 1 199 ? 5.862 -8.824 -16.151 1.00 95.62 199 ASN A N 1
ATOM 1684 C CA . ASN A 1 199 ? 6.033 -10.243 -15.835 1.00 95.62 199 ASN A CA 1
ATOM 1685 C C . ASN A 1 199 ? 6.421 -10.446 -14.358 1.00 95.62 199 ASN A C 1
ATOM 1687 O O . ASN A 1 199 ? 5.891 -9.768 -13.484 1.00 95.62 199 ASN A O 1
ATOM 1691 N N . MET A 1 200 ? 7.318 -11.397 -14.081 1.00 96.56 200 MET A N 1
ATOM 1692 C CA . MET A 1 200 ? 7.774 -11.723 -12.735 1.00 96.56 200 MET A CA 1
ATOM 1693 C C . MET A 1 200 ? 8.466 -10.519 -12.084 1.00 96.56 200 MET A C 1
ATOM 1695 O O . MET A 1 200 ? 9.481 -10.029 -12.588 1.00 96.56 200 MET A O 1
ATOM 1699 N N . VAL A 1 201 ? 7.934 -10.076 -10.949 1.00 97.69 201 VAL A N 1
ATOM 1700 C CA . VAL A 1 201 ? 8.443 -8.954 -10.156 1.00 97.69 201 VAL A CA 1
ATOM 1701 C C . VAL A 1 201 ? 8.649 -9.377 -8.706 1.00 97.69 201 VAL A C 1
ATOM 1703 O O . VAL A 1 201 ? 7.835 -10.106 -8.141 1.00 97.69 201 VAL A O 1
ATOM 1706 N N . ARG A 1 202 ? 9.739 -8.915 -8.084 1.00 97.75 202 ARG A N 1
ATOM 1707 C CA . ARG A 1 202 ? 9.964 -9.083 -6.641 1.00 97.75 202 ARG A CA 1
ATOM 1708 C C . ARG A 1 202 ? 9.271 -7.959 -5.888 1.00 97.75 202 ARG A C 1
ATOM 1710 O O . ARG A 1 202 ? 9.439 -6.795 -6.247 1.00 97.75 202 ARG A O 1
ATOM 1717 N N . THR A 1 203 ? 8.537 -8.283 -4.836 1.00 97.75 203 THR A N 1
ATOM 1718 C CA . THR A 1 203 ? 7.747 -7.292 -4.096 1.00 97.75 203 THR A CA 1
ATOM 1719 C C . THR A 1 203 ? 8.445 -6.846 -2.805 1.00 97.75 203 THR A C 1
ATOM 1721 O O . THR A 1 203 ? 9.454 -7.432 -2.396 1.00 97.75 203 THR A O 1
ATOM 1724 N N . ASN A 1 204 ? 7.958 -5.765 -2.189 1.00 96.31 204 ASN A N 1
ATOM 1725 C CA . ASN A 1 204 ? 8.355 -5.317 -0.846 1.00 96.31 204 ASN A CA 1
ATOM 1726 C C . ASN A 1 204 ? 7.402 -5.799 0.264 1.00 96.31 204 ASN A C 1
ATOM 1728 O O . ASN A 1 204 ? 7.501 -5.288 1.381 1.00 96.31 204 ASN A O 1
ATOM 1732 N N . VAL A 1 205 ? 6.483 -6.708 -0.071 1.00 91.81 205 VAL A N 1
ATOM 1733 C CA . VAL A 1 205 ? 5.432 -7.239 0.804 1.00 91.81 205 VAL A CA 1
ATOM 1734 C C . VAL A 1 205 ? 5.880 -8.531 1.473 1.00 91.81 205 VAL A C 1
ATOM 1736 O O . VAL A 1 205 ? 6.401 -9.424 0.760 1.00 91.81 205 VAL A O 1
#

Solvent-accessible surface area (backbone atoms only — not comparable to full-atom values): 11958 Å² total; per-residue (Å²): 133,74,91,87,57,55,72,65,61,49,52,48,32,70,76,34,62,51,55,35,52,49,51,55,52,45,23,73,74,72,76,47,76,60,48,75,35,91,70,90,51,74,80,61,58,49,83,56,26,46,39,28,32,70,57,54,99,76,36,31,42,36,36,40,30,43,86,100,48,75,36,31,39,36,77,43,55,76,78,70,54,76,69,54,44,55,50,40,50,56,53,49,50,54,46,56,60,47,54,70,78,44,80,74,64,89,45,66,68,52,46,49,52,52,49,50,54,46,46,63,70,39,44,42,70,52,92,64,90,73,91,68,96,74,73,92,77,86,62,59,52,47,103,81,67,28,35,76,36,45,64,68,55,49,53,46,43,54,50,52,48,45,31,58,71,70,45,64,34,82,53,32,70,51,73,64,23,91,53,48,75,47,80,44,74,79,52,96,84,42,24,34,30,36,27,77,66,70,38,71,26,42,45,81,85

Mean predicted aligned error: 6.7 Å

Secondary structure (DSSP, 8-state):
--TTS-HHHHHHHHH-HHHHHHHHHHHHHHS-PPEEESS--GGG--SS-EEEEEEETTEEEEEE--TTSPPEEEEE-PPP-HHHHHHHHHHHHHHHHHHHHSPPPSSHHHHHHHHHHHHHHHEEE-SS-------TTS-SS-TTS-EEE-HHHHHHHHHHHIIIIIS-GGGHHHHT-TTEEEEEEEETTEEEEEETTTEEEEE--

Sequence (205 aa):
MPAALDPDLKKYAYKYPHLRDHLVHFKKITGKYPEYREELTKEDKKKRPNVLYHIEDMLFAHVWGELAQETKYIVIEPTLNEDEFSKYHIVRELVLEKSIEEKSPESDEEFTDIIEDILSKTVTIKKHPREQNQSRFAKIFNFTGKIEVTEETYNKLRYRLNRDIVGLGPLEPMIRDKYFEDIHVINREITYGVHRIFNMVRTNV

Foldseek 3Di:
DDPPDDPVLVVLVVVAVLSVVCQVVVCVVPVDGADEDQDDDLVQQDQFHFYKYALDDRWIWTWGDDPPDFIAIEIRHDDADPLLVVVLVVLLVVLVVVCVVDDNDPDLVSSLVSSVVSLVQAEDADPDDDDDPDDSPPPCQDVSNHGYDHPNSSVNSSVQNSCCPRHPHPCRSLVSGPQWDAWDDPDPQWIWTQGNNNGIHTYRD

Nearest PDB structures (foldseek):
  4ii7-assembly2_C  TM=8.221E-01  e=1.451E-09  Sulfolobus acidocaldarius DSM 639
  4ii7-assembly1_A  TM=8.462E-01  e=8.084E-09  Sulfolobus acidocaldarius DSM 639
  4ihq-assembly1_A  TM=7.757E-01  e=1.633E-09  Sulfolobus acidocaldarius DSM 639
  4ii7-assembly2_D  TM=8.114E-01  e=3.157E-08  Sulfolobus acidocaldarius DSM 639
  4ii7-assembly1_B  TM=7.848E-01  e=2.491E-08  Sulfolobus acidocaldarius DSM 639

Radius of gyration: 19.37 Å; Cα contacts (8 Å, |Δi|>4): 270; chains: 1; bounding box: 45×40×55 Å